Protein AF-0000000074475178 (afdb_homodimer)

Nearest PDB structures (foldseek):
  2nvm-assembly1_B  TM=3.950E-01  e=2.792E+00  Trichormus variabilis ATCC 29413
  8jr7-assembly1_A  TM=3.119E-01  e=2.792E+00  Homo sapiens
  3aio-assembly4_C  TM=3.515E-01  e=4.736E+00  Sulfurisphaera tokodaii
  7zrz-assembly1_CP1  TM=1.868E-01  e=2.792E+00  Homo sapiens
  3aim-assembly1_A  TM=3.185E-01  e=9.167E+00  Sulfurisphaera tokodaii

InterPro domains:
  IPR017260 Uncharacterised conserved protein UCP037673/Ycf91 [PIRSF037673] (5-129)
  IPR025595 Ycf91-like [PF14251] (23-129)

Sequence (258 aa):
MFIDWAEQIRCIDTTLSKRHLDLDPAGYFIIYIDPQEGYIYAKWFTNAIDKRGLALDPSTGQPIPARGGVKREPNHIFRGRTAKELCVEIFEECHTFQPVSQLGHAAYLGREFLRAEMALVQGTAYTQDMFIDWAEQIRCIDTTLSKRHLDLDPAGYFIIYIDPQEGYIYAKWFTNAIDKRGLALDPSTGQPIPARGGVKREPNHIFRGRTAKELCVEIFEECHTFQPVSQLGHAAYLGREFLRAEMALVQGTAYTQD

Solvent-accessible surface area (backbone atoms only — not comparable to full-atom values): 15212 Å² total; per-residue (Å²): 128,84,77,63,55,58,60,56,40,50,53,53,51,57,57,62,68,69,51,94,74,82,77,45,84,38,21,50,73,53,64,51,71,40,76,89,80,52,36,41,36,37,33,32,34,60,67,71,70,65,78,80,54,68,53,50,32,87,88,73,63,42,62,36,74,59,78,66,72,78,77,80,75,58,78,43,76,48,70,26,64,35,34,67,54,39,47,43,44,61,53,71,63,47,78,89,58,62,66,68,79,40,49,47,56,29,19,49,47,21,32,50,34,40,52,45,37,49,17,55,64,69,71,48,85,73,79,81,131,129,84,77,63,56,59,60,56,39,50,53,52,50,57,57,62,67,70,50,93,74,82,78,45,82,38,20,50,72,52,64,51,70,38,77,88,80,50,37,42,36,37,33,32,35,61,68,70,70,66,78,82,53,66,54,51,33,88,89,75,63,42,63,35,74,59,76,67,73,79,77,78,73,58,78,44,76,47,69,27,64,34,34,66,53,40,47,44,44,62,55,72,65,46,77,90,58,63,66,68,78,41,50,47,58,29,18,49,48,21,33,51,34,39,51,46,37,48,16,56,63,69,71,48,85,73,79,80,132

Structure (mmCIF, N/CA/C/O backbone):
data_AF-0000000074475178-model_v1
#
loop_
_entity.id
_entity.type
_entity.pdbx_description
1 polymer 'Dihydropteroate synthase'
#
loop_
_atom_site.group_PDB
_atom_site.id
_atom_site.type_symbol
_atom_site.label_atom_id
_atom_site.label_alt_id
_atom_site.label_comp_id
_atom_site.label_asym_id
_atom_site.label_entity_id
_atom_site.label_seq_id
_atom_site.pdbx_PDB_ins_code
_atom_site.Cartn_x
_atom_site.Cartn_y
_atom_site.Cartn_z
_atom_site.occupancy
_atom_site.B_iso_or_equiv
_atom_site.auth_seq_id
_atom_site.auth_comp_id
_atom_site.auth_asym_id
_atom_site.auth_atom_id
_atom_site.pdbx_PDB_model_num
ATOM 1 N N . MET A 1 1 ? 26.125 7.699 17.641 1 42.56 1 MET A N 1
ATOM 2 C CA . MET A 1 1 ? 25.578 6.344 17.641 1 42.56 1 MET A CA 1
ATOM 3 C C . MET A 1 1 ? 24.547 6.172 16.531 1 42.56 1 MET A C 1
ATOM 5 O O . MET A 1 1 ? 23.609 6.953 16.422 1 42.56 1 MET A O 1
ATOM 9 N N . PHE A 1 2 ? 24.984 5.766 15.43 1 54.34 2 PHE A N 1
ATOM 10 C CA . PHE A 1 2 ? 24.156 5.605 14.242 1 54.34 2 PHE A CA 1
ATOM 11 C C . PHE A 1 2 ? 22.969 4.688 14.523 1 54.34 2 PHE A C 1
ATOM 13 O O . PHE A 1 2 ? 23.156 3.562 14.992 1 54.34 2 PHE A O 1
ATOM 20 N N . ILE A 1 3 ? 21.844 5.234 15.062 1 60.94 3 ILE A N 1
ATOM 21 C CA . ILE A 1 3 ? 20.688 4.41 15.359 1 60.94 3 ILE A CA 1
ATOM 22 C C . ILE A 1 3 ? 20.344 3.555 14.141 1 60.94 3 ILE A C 1
ATOM 24 O O . ILE A 1 3 ? 20.266 4.059 13.016 1 60.94 3 ILE A O 1
ATOM 28 N N . ASP A 1 4 ? 20.453 2.215 14.344 1 82.94 4 ASP A N 1
ATOM 29 C CA . ASP A 1 4 ? 20.109 1.255 13.305 1 82.94 4 ASP A CA 1
ATOM 30 C C . ASP A 1 4 ? 18.594 1.099 13.188 1 82.94 4 ASP A C 1
ATOM 32 O O . ASP A 1 4 ? 18.016 0.209 13.805 1 82.94 4 ASP A O 1
ATOM 36 N N . TRP A 1 5 ? 17.938 1.95 12.492 1 85.25 5 TRP A N 1
ATOM 37 C CA . TRP A 1 5 ? 16.5 1.911 12.336 1 85.25 5 TRP A CA 1
ATOM 38 C C . TRP A 1 5 ? 16.047 0.595 11.711 1 85.25 5 TRP A C 1
ATOM 40 O O . TRP A 1 5 ? 14.969 0.086 12.023 1 85.25 5 TRP A O 1
ATOM 50 N N . ALA A 1 6 ? 16.906 -0.015 10.984 1 86 6 ALA A N 1
ATOM 51 C CA . ALA A 1 6 ? 16.562 -1.248 10.281 1 86 6 ALA A CA 1
ATOM 52 C C . ALA A 1 6 ? 16.266 -2.379 11.266 1 86 6 ALA A C 1
ATOM 54 O O . ALA A 1 6 ? 15.344 -3.166 11.062 1 86 6 ALA A O 1
ATOM 55 N N . GLU A 1 7 ? 17.047 -2.461 12.266 1 88.06 7 GLU A N 1
ATOM 56 C CA . GLU A 1 7 ? 16.859 -3.512 13.258 1 88.06 7 GLU A CA 1
ATOM 57 C C . GLU A 1 7 ? 15.555 -3.301 14.023 1 88.06 7 GLU A C 1
ATOM 59 O O . GLU A 1 7 ? 14.82 -4.258 14.297 1 88.06 7 GLU A O 1
ATOM 64 N N . GLN A 1 8 ? 15.266 -2.111 14.391 1 89.69 8 GLN A N 1
ATOM 65 C CA . GLN A 1 8 ? 14.023 -1.8 15.086 1 89.69 8 GLN A CA 1
ATOM 66 C C . GLN A 1 8 ? 12.812 -2.117 14.219 1 89.69 8 GLN A C 1
ATOM 68 O O . GLN A 1 8 ? 11.828 -2.686 14.703 1 89.69 8 GLN A O 1
ATOM 73 N N . ILE A 1 9 ? 12.953 -1.754 13 1 90.81 9 ILE A N 1
ATOM 74 C CA . ILE A 1 9 ? 11.883 -2.002 12.039 1 90.81 9 ILE A CA 1
ATOM 75 C C . ILE A 1 9 ? 11.633 -3.502 11.922 1 90.81 9 ILE A C 1
ATOM 77 O O . ILE A 1 9 ? 10.484 -3.951 11.969 1 90.81 9 ILE A O 1
ATOM 81 N N . ARG A 1 10 ? 12.688 -4.234 11.781 1 91.06 10 ARG A N 1
ATOM 82 C CA . ARG A 1 10 ? 12.562 -5.684 11.656 1 91.06 10 ARG A CA 1
ATOM 83 C C . ARG A 1 10 ? 11.859 -6.277 12.875 1 91.06 10 ARG A C 1
ATOM 85 O O . ARG A 1 10 ? 11 -7.152 12.734 1 91.06 10 ARG A O 1
ATOM 92 N N . CYS A 1 11 ? 12.195 -5.812 14.055 1 91.38 11 CYS A N 1
ATOM 93 C CA . CYS A 1 11 ? 11.602 -6.312 15.289 1 91.38 11 CYS A CA 1
ATOM 94 C C . CYS A 1 11 ? 10.109 -6.004 15.344 1 91.38 11 CYS A C 1
ATOM 96 O O . CYS A 1 11 ? 9.305 -6.871 15.688 1 91.38 11 CYS A O 1
ATOM 98 N N . ILE A 1 12 ? 9.773 -4.836 15.023 1 93.5 12 ILE A N 1
ATOM 99 C CA . ILE A 1 12 ? 8.375 -4.402 15.031 1 93.5 12 ILE A CA 1
ATOM 100 C C . ILE A 1 12 ? 7.578 -5.223 14.023 1 93.5 12 ILE A C 1
ATOM 102 O O . ILE A 1 12 ? 6.508 -5.742 14.344 1 93.5 12 ILE A O 1
ATOM 106 N N . ASP A 1 13 ? 8.102 -5.363 12.812 1 94 13 ASP A N 1
ATOM 107 C CA . ASP A 1 13 ? 7.406 -6.07 11.75 1 94 13 ASP A CA 1
ATOM 108 C C . ASP A 1 13 ? 7.23 -7.547 12.086 1 94 13 ASP A C 1
ATOM 110 O O . ASP A 1 13 ? 6.199 -8.148 11.781 1 94 13 ASP A O 1
ATOM 114 N N . THR A 1 14 ? 8.266 -8.141 12.711 1 92.88 14 THR A N 1
ATOM 115 C CA . THR A 1 14 ? 8.18 -9.539 13.125 1 92.88 14 THR A CA 1
ATOM 116 C C . THR A 1 14 ? 7.039 -9.742 14.117 1 92.88 14 THR A C 1
ATOM 118 O O . THR A 1 14 ? 6.289 -10.711 14.023 1 92.88 14 THR A O 1
ATOM 121 N N . THR A 1 15 ? 6.883 -8.805 15.039 1 93.75 15 THR A N 1
ATOM 122 C CA . THR A 1 15 ? 5.82 -8.875 16.031 1 93.75 15 THR A CA 1
ATOM 123 C C . THR A 1 15 ? 4.453 -8.719 15.375 1 93.75 15 THR A C 1
ATOM 125 O O . THR A 1 15 ? 3.525 -9.477 15.672 1 93.75 15 THR A O 1
ATOM 128 N N . LEU A 1 16 ? 4.355 -7.773 14.484 1 94.62 16 LEU A N 1
ATOM 129 C CA . LEU A 1 16 ? 3.08 -7.477 13.844 1 94.62 16 LEU A CA 1
ATOM 130 C C . LEU A 1 16 ? 2.674 -8.602 12.891 1 94.62 16 LEU A C 1
ATOM 132 O O . LEU A 1 16 ? 1.49 -8.773 12.594 1 94.62 16 LEU A O 1
ATOM 136 N N . SER A 1 17 ? 3.684 -9.383 12.406 1 93.19 17 SER A N 1
ATOM 137 C CA . SER A 1 17 ? 3.404 -10.492 11.5 1 93.19 17 SER A CA 1
ATOM 138 C C . SER A 1 17 ? 2.732 -11.648 12.242 1 93.19 17 SER A C 1
ATOM 140 O O . SER A 1 17 ? 2.162 -12.547 11.617 1 93.19 17 SER A O 1
ATOM 142 N N . LYS A 1 18 ? 2.805 -11.672 13.516 1 92 18 LYS A N 1
ATOM 143 C CA . LYS A 1 18 ? 2.26 -12.75 14.328 1 92 18 LYS A CA 1
ATOM 144 C C . LYS A 1 18 ? 0.818 -12.461 14.742 1 92 18 LYS A C 1
ATOM 146 O O . LYS A 1 18 ? 0.147 -13.312 15.32 1 92 18 LYS A O 1
ATOM 151 N N . ARG A 1 19 ? 0.336 -11.352 14.352 1 91.75 19 ARG A N 1
ATOM 152 C CA . ARG A 1 19 ? -1.017 -10.969 14.742 1 91.75 19 ARG A CA 1
ATOM 153 C C . ARG A 1 19 ? -2.059 -11.766 13.969 1 91.75 19 ARG A C 1
ATOM 155 O O . ARG A 1 19 ? -1.752 -12.336 12.914 1 91.75 19 ARG A O 1
ATOM 162 N N . HIS A 1 20 ? -3.281 -11.727 14.539 1 89.88 20 HIS A N 1
ATOM 163 C CA . HIS A 1 20 ? -4.387 -12.375 13.852 1 89.88 20 HIS A CA 1
ATOM 164 C C . HIS A 1 20 ? -4.82 -11.586 12.625 1 89.88 20 HIS A C 1
ATOM 166 O O . HIS A 1 20 ? -5.027 -10.367 12.711 1 89.88 20 HIS A O 1
ATOM 172 N N . LEU A 1 21 ? -4.855 -12.289 11.469 1 88.25 21 LEU A N 1
ATOM 173 C CA . LEU A 1 21 ? -5.332 -11.664 10.234 1 88.25 21 LEU A CA 1
ATOM 174 C C . LEU A 1 21 ? -6.492 -12.453 9.641 1 88.25 21 LEU A C 1
ATOM 176 O O . LEU A 1 21 ? -6.41 -13.672 9.492 1 88.25 21 LEU A O 1
ATOM 180 N N . ASP A 1 22 ? -7.582 -11.766 9.422 1 87.56 22 ASP A N 1
ATOM 181 C CA . ASP A 1 22 ? -8.672 -12.391 8.672 1 87.56 22 ASP A CA 1
ATOM 182 C C . ASP A 1 22 ? -8.375 -12.398 7.176 1 87.56 22 ASP A C 1
ATOM 184 O O . ASP A 1 22 ? -7.93 -11.391 6.621 1 87.56 22 ASP A O 1
ATOM 188 N N . LEU A 1 23 ? -8.711 -13.531 6.648 1 90.38 23 LEU A N 1
ATOM 189 C CA . LEU A 1 23 ? -8.57 -13.609 5.199 1 90.38 23 LEU A CA 1
ATOM 190 C C . LEU A 1 23 ? -9.602 -12.734 4.504 1 90.38 23 LEU A C 1
ATOM 192 O O . LEU A 1 23 ? -10.758 -12.672 4.926 1 90.38 23 LEU A O 1
ATOM 196 N N . ASP A 1 24 ? -9.172 -12.039 3.502 1 96.94 24 ASP A N 1
ATOM 197 C CA . ASP A 1 24 ? -10.102 -11.305 2.656 1 96.94 24 ASP A CA 1
ATOM 198 C C . ASP A 1 24 ? -11.07 -12.258 1.951 1 96.94 24 ASP A C 1
ATOM 200 O O . ASP A 1 24 ? -10.641 -13.148 1.219 1 96.94 24 ASP A O 1
ATOM 204 N N . PRO A 1 25 ? -12.359 -12.094 2.182 1 96.19 25 PRO A N 1
ATOM 205 C CA . PRO A 1 25 ? -13.32 -12.992 1.529 1 96.19 25 PRO A CA 1
ATOM 206 C C . PRO A 1 25 ? -13.211 -12.969 0.007 1 96.19 25 PRO A C 1
ATOM 208 O O . PRO A 1 25 ? -13.578 -13.938 -0.658 1 96.19 25 PRO A O 1
ATOM 211 N N . ALA A 1 26 ? -12.641 -11.906 -0.492 1 96.75 26 ALA A N 1
ATOM 212 C CA . ALA A 1 26 ? -12.531 -11.773 -1.942 1 96.75 26 ALA A CA 1
ATOM 213 C C . ALA A 1 26 ? -11.422 -12.664 -2.496 1 96.75 26 ALA A C 1
ATOM 215 O O . ALA A 1 26 ? -11.398 -12.969 -3.689 1 96.75 26 ALA A O 1
ATOM 216 N N . GLY A 1 27 ? -10.445 -13.039 -1.649 1 96.5 27 GLY A N 1
ATOM 217 C CA . GLY A 1 27 ? -9.367 -13.906 -2.094 1 96.5 27 GLY A CA 1
ATOM 218 C C . GLY A 1 27 ? -8 -13.477 -1.598 1 96.5 27 GLY A C 1
ATOM 219 O O . GLY A 1 27 ? -7.902 -12.633 -0.701 1 96.5 27 GLY A O 1
ATOM 220 N N . TYR A 1 28 ? -7.012 -14.141 -2.117 1 96.5 28 TYR A N 1
ATOM 221 C CA . TYR A 1 28 ? -5.637 -13.828 -1.741 1 96.5 28 TYR A CA 1
ATOM 222 C C . TYR A 1 28 ? -4.723 -13.836 -2.961 1 96.5 28 TYR A C 1
ATOM 224 O O . TYR A 1 28 ? -5.145 -14.211 -4.059 1 96.5 28 TYR A O 1
ATOM 232 N N . PHE A 1 29 ? -3.508 -13.352 -2.721 1 97.88 29 PHE A N 1
ATOM 233 C CA . PHE A 1 29 ? -2.559 -13.203 -3.816 1 97.88 29 PHE A CA 1
ATOM 234 C C . PHE A 1 29 ? -1.248 -13.914 -3.498 1 97.88 29 PHE A C 1
ATOM 236 O O . PHE A 1 29 ? -0.787 -13.898 -2.355 1 97.88 29 PHE A O 1
ATOM 243 N N . ILE A 1 30 ? -0.676 -14.516 -4.488 1 97.56 30 ILE A N 1
ATOM 244 C CA . ILE A 1 30 ? 0.723 -14.93 -4.473 1 97.56 30 ILE A CA 1
ATOM 245 C C . ILE A 1 30 ? 1.529 -14.062 -5.438 1 97.56 30 ILE A C 1
ATOM 247 O O . ILE A 1 30 ? 1.229 -14.008 -6.629 1 97.56 30 ILE A O 1
ATOM 251 N N . ILE A 1 31 ? 2.535 -13.43 -4.891 1 98.69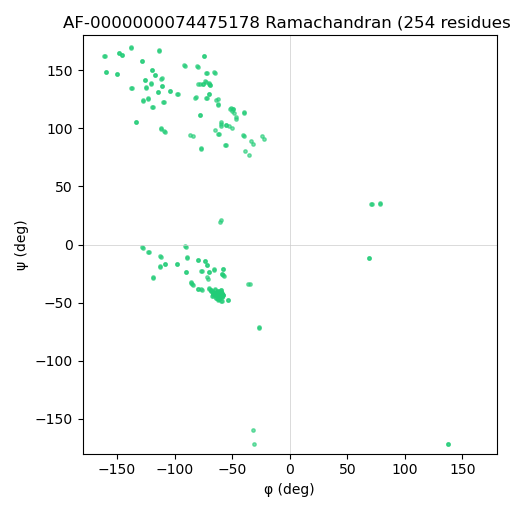 31 ILE A N 1
ATOM 252 C CA . ILE A 1 31 ? 3.301 -12.453 -5.66 1 98.69 31 ILE A CA 1
ATOM 253 C C . ILE A 1 31 ? 4.703 -12.992 -5.926 1 98.69 31 ILE A C 1
ATOM 255 O O . ILE A 1 31 ? 5.332 -13.57 -5.035 1 98.69 31 ILE A O 1
ATOM 259 N N . TYR A 1 32 ? 5.199 -12.852 -7.102 1 98.25 32 TYR A N 1
ATOM 260 C CA . TYR A 1 32 ? 6.582 -13.188 -7.426 1 98.25 32 TYR A CA 1
ATOM 261 C C . TYR A 1 32 ? 7.117 -12.281 -8.531 1 98.25 32 TYR A C 1
ATOM 263 O O . TYR A 1 32 ? 6.355 -11.539 -9.156 1 98.25 32 TYR A O 1
ATOM 271 N N . ILE A 1 33 ? 8.438 -12.273 -8.695 1 98 33 ILE A N 1
ATOM 272 C CA . ILE A 1 33 ? 9.039 -11.406 -9.703 1 98 33 ILE A CA 1
ATOM 273 C C . ILE A 1 33 ? 9.797 -12.25 -10.727 1 98 33 ILE A C 1
ATOM 275 O O . ILE A 1 33 ? 10.211 -13.367 -10.43 1 98 33 ILE A O 1
ATOM 279 N N . ASP A 1 34 ? 9.898 -11.812 -11.938 1 96.31 34 ASP A N 1
ATOM 280 C CA . ASP A 1 34 ? 10.781 -12.312 -12.992 1 96.31 34 ASP A CA 1
ATOM 281 C C . ASP A 1 34 ? 11.898 -11.32 -13.281 1 96.31 34 ASP A C 1
ATOM 283 O O . ASP A 1 34 ? 11.711 -10.375 -14.047 1 96.31 34 ASP A O 1
ATOM 287 N N . PRO A 1 35 ? 13.047 -11.5 -12.727 1 93.06 35 PRO A N 1
ATOM 288 C CA . PRO A 1 35 ? 14.133 -10.531 -12.875 1 93.06 35 PRO A CA 1
ATOM 289 C C . PRO A 1 35 ? 14.648 -10.43 -14.305 1 93.06 35 PRO A C 1
ATOM 291 O O . PRO A 1 35 ? 15.25 -9.422 -14.688 1 93.06 35 PRO A O 1
ATOM 294 N N . GLN A 1 36 ? 14.43 -11.422 -15.109 1 92.75 36 GLN A N 1
ATOM 295 C CA . GLN A 1 36 ? 14.906 -11.406 -16.484 1 92.75 36 GLN A CA 1
ATOM 296 C C . GLN A 1 36 ? 14.023 -10.523 -17.375 1 92.75 36 GLN A C 1
ATOM 298 O O . GLN A 1 36 ? 14.531 -9.758 -18.188 1 92.75 36 GLN A O 1
ATOM 303 N N . GLU A 1 37 ? 12.742 -10.594 -17.109 1 93.56 37 GLU A N 1
ATOM 304 C CA . GLU A 1 37 ? 11.812 -9.836 -17.938 1 93.56 37 GLU A CA 1
ATOM 305 C C . GLU A 1 37 ? 11.43 -8.516 -17.281 1 93.56 37 GLU A C 1
ATOM 307 O O . GLU A 1 37 ? 10.852 -7.633 -17.922 1 93.56 37 GLU A O 1
ATOM 312 N N . GLY A 1 38 ? 11.672 -8.391 -15.977 1 94.38 38 GLY A N 1
ATOM 313 C CA . GLY A 1 38 ? 11.383 -7.156 -15.258 1 94.38 38 GLY A CA 1
ATOM 314 C C . GLY A 1 38 ? 9.914 -6.988 -14.922 1 94.38 38 GLY A C 1
ATOM 315 O O . GLY A 1 38 ? 9.383 -5.879 -14.984 1 94.38 38 GLY A O 1
ATOM 316 N N . TYR A 1 39 ? 9.258 -8.117 -14.617 1 97 39 TYR A N 1
ATOM 317 C CA . TYR A 1 39 ? 7.84 -8.062 -14.297 1 97 39 TYR A CA 1
ATOM 318 C C . TYR A 1 39 ? 7.586 -8.516 -12.867 1 97 39 TYR A C 1
ATOM 320 O O . TYR A 1 39 ? 8.305 -9.375 -12.344 1 97 39 TYR A O 1
ATOM 328 N N . ILE A 1 40 ? 6.586 -7.883 -12.258 1 98.44 40 ILE A N 1
ATOM 329 C CA . ILE A 1 40 ? 5.941 -8.367 -11.039 1 98.44 40 ILE A CA 1
ATOM 330 C C . ILE A 1 40 ? 4.66 -9.117 -11.398 1 98.44 40 ILE A C 1
ATOM 332 O O . ILE A 1 40 ? 3.828 -8.609 -12.156 1 98.44 40 ILE A O 1
ATOM 336 N N . TYR A 1 41 ? 4.547 -10.289 -10.867 1 98.62 41 TYR A N 1
ATOM 337 C CA . TYR A 1 41 ? 3.346 -11.086 -11.07 1 98.62 41 TYR A CA 1
ATOM 338 C C . TYR A 1 41 ? 2.555 -11.227 -9.773 1 98.62 41 TYR A C 1
ATOM 340 O O . TYR A 1 41 ? 3.139 -11.352 -8.695 1 98.62 41 TYR A O 1
ATOM 348 N N . ALA A 1 42 ? 1.218 -11.203 -9.93 1 98.75 42 ALA A N 1
ATOM 349 C CA . ALA A 1 42 ? 0.308 -11.422 -8.805 1 98.75 42 ALA A CA 1
ATOM 350 C C . ALA A 1 42 ? -0.793 -12.414 -9.172 1 98.75 42 ALA A C 1
ATOM 352 O O . ALA A 1 42 ? -1.712 -12.078 -9.93 1 98.75 42 ALA A O 1
ATOM 353 N N . LYS A 1 43 ? -0.671 -13.602 -8.672 1 97.88 43 LYS A N 1
ATOM 354 C CA . LYS A 1 43 ? -1.707 -14.609 -8.844 1 97.88 43 LYS A CA 1
ATOM 355 C C . LYS A 1 43 ? -2.836 -14.422 -7.836 1 97.88 43 LYS A C 1
ATOM 357 O O . LYS A 1 43 ? -2.594 -14.367 -6.629 1 97.88 43 LYS A O 1
ATOM 362 N N . TRP A 1 44 ? -4.027 -14.344 -8.312 1 97.88 44 TRP A N 1
ATOM 363 C CA . TRP A 1 44 ? -5.195 -14.18 -7.461 1 97.88 44 TRP A CA 1
ATOM 364 C C . TRP A 1 44 ? -5.965 -15.492 -7.336 1 97.88 44 TRP A C 1
ATOM 366 O O . TRP A 1 44 ? -6.199 -16.188 -8.328 1 97.88 44 TRP A O 1
ATOM 376 N N . PHE A 1 45 ? -6.32 -15.867 -6.082 1 94.75 45 PHE A N 1
ATOM 377 C CA . PHE A 1 45 ? -7.094 -17.062 -5.762 1 94.75 45 PHE A CA 1
ATOM 378 C C . PHE A 1 45 ? -8.328 -16.703 -4.949 1 94.75 45 PHE A C 1
ATOM 380 O O . PHE A 1 45 ? -8.258 -15.898 -4.016 1 94.75 45 PHE A O 1
ATOM 387 N N . THR A 1 46 ? -9.422 -17.281 -5.324 1 93.81 46 THR A N 1
ATOM 388 C CA . THR A 1 46 ? -10.594 -17.188 -4.465 1 93.81 46 THR A CA 1
ATOM 389 C C . THR A 1 46 ? -10.5 -18.203 -3.32 1 93.81 46 THR A C 1
ATOM 391 O O . THR A 1 46 ? -9.773 -19.188 -3.414 1 93.81 46 THR A O 1
ATOM 394 N N . ASN A 1 47 ? -11.164 -17.875 -2.201 1 88.31 47 ASN A N 1
ATOM 395 C CA . ASN A 1 47 ? -11.117 -18.75 -1.033 1 88.31 47 ASN A CA 1
ATOM 396 C C . ASN A 1 47 ? -11.961 -20.016 -1.235 1 88.31 47 ASN A C 1
ATOM 398 O O . ASN A 1 47 ? -11.945 -20.922 -0.399 1 88.31 47 ASN A O 1
AT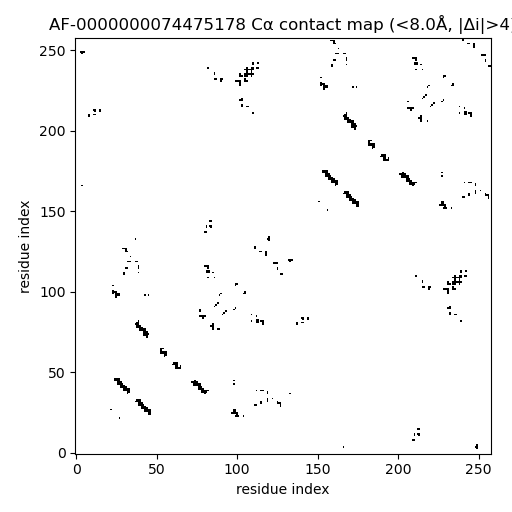OM 402 N N . ALA A 1 48 ? -12.797 -19.969 -2.248 1 76.19 48 ALA A N 1
ATOM 403 C CA . ALA A 1 48 ? -13.641 -21.141 -2.477 1 76.19 48 ALA A CA 1
ATOM 404 C C . ALA A 1 48 ? -12.805 -22.406 -2.625 1 76.19 48 ALA A C 1
ATOM 406 O O . ALA A 1 48 ? -11.789 -22.406 -3.32 1 76.19 48 ALA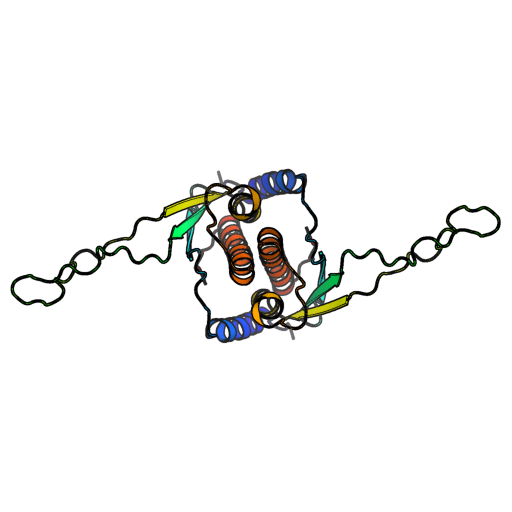 A O 1
ATOM 407 N N . ILE A 1 49 ? -12.844 -23.109 -1.548 1 63.91 49 ILE A N 1
ATOM 408 C CA . ILE A 1 49 ? -12.141 -24.391 -1.591 1 63.91 49 ILE A CA 1
ATOM 409 C C . ILE A 1 49 ? -12.781 -25.281 -2.646 1 63.91 49 ILE A C 1
ATOM 411 O O . ILE A 1 49 ? -14.008 -25.391 -2.725 1 63.91 49 ILE A O 1
ATOM 415 N N . ASP A 1 50 ? -12.258 -25.281 -3.818 1 56.28 50 ASP A N 1
ATOM 416 C CA . ASP A 1 50 ? -12.75 -26.266 -4.777 1 56.28 50 ASP A CA 1
ATOM 417 C C . ASP A 1 50 ? -13 -27.609 -4.109 1 56.28 50 ASP A C 1
ATOM 419 O O . ASP A 1 50 ? -12.289 -27.984 -3.17 1 56.28 50 ASP A O 1
ATOM 423 N N . LYS A 1 51 ? -14.203 -27.953 -4.074 1 51.78 51 LYS A N 1
ATOM 424 C CA . LYS A 1 51 ? -14.648 -29.266 -3.631 1 51.78 51 LYS A CA 1
ATOM 425 C C . LYS A 1 51 ? -13.664 -30.359 -4.055 1 51.78 51 LYS A C 1
ATOM 427 O O . LYS A 1 51 ? -13.789 -31.5 -3.637 1 51.78 51 LYS A O 1
ATOM 432 N N . ARG A 1 52 ? -13.016 -30.281 -5.152 1 51.22 52 ARG A N 1
ATOM 433 C CA . ARG A 1 52 ? -12.273 -31.469 -5.574 1 51.22 52 ARG A CA 1
ATOM 434 C C . ARG A 1 52 ? -11.219 -31.844 -4.539 1 51.22 52 ARG A C 1
ATOM 436 O O . ARG A 1 52 ? -10.273 -32.562 -4.848 1 51.22 52 ARG A O 1
ATOM 443 N N . GLY A 1 53 ? -11.328 -31.391 -3.355 1 49.94 53 GLY A N 1
ATOM 444 C CA . GLY A 1 53 ? -10.492 -31.859 -2.27 1 49.94 53 GLY A CA 1
ATOM 445 C C . GLY A 1 53 ? -10.102 -33.312 -2.408 1 49.94 53 GLY A C 1
ATOM 446 O O . GLY A 1 53 ? -10.57 -34 -3.318 1 49.94 53 GLY A O 1
ATOM 447 N N . LEU A 1 54 ? -9.633 -34.125 -1.159 1 52.84 54 LEU A N 1
ATOM 448 C CA . LEU A 1 54 ? -9.039 -35.469 -1.091 1 52.84 54 LEU A CA 1
ATOM 449 C C . LEU A 1 54 ? -10.023 -36.531 -1.564 1 52.84 54 LEU A C 1
ATOM 451 O O . LEU A 1 54 ? -11.18 -36.562 -1.129 1 52.84 54 LEU A O 1
ATOM 455 N N . ALA A 1 55 ? -9.891 -36.875 -2.654 1 52 55 ALA A N 1
ATOM 456 C CA . ALA A 1 55 ? -10.648 -38.062 -3.029 1 52 55 ALA A CA 1
ATOM 457 C C . ALA A 1 55 ? -10.469 -39.188 -1.998 1 52 55 ALA A C 1
ATOM 459 O O . ALA A 1 55 ? -9.3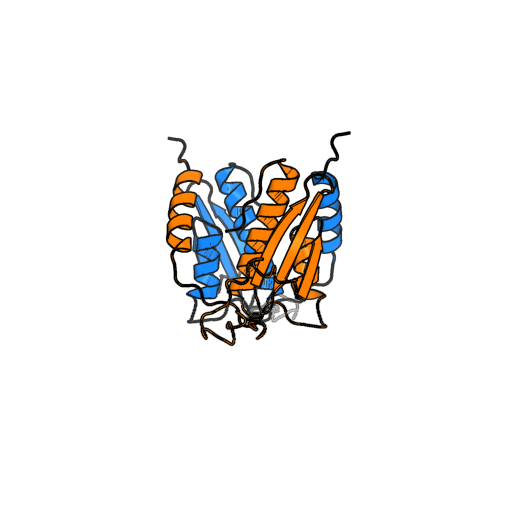59 -39.406 -1.509 1 52 55 ALA A O 1
ATOM 460 N N . LEU A 1 56 ? -11.43 -39.562 -1.307 1 58.22 56 LEU A N 1
ATOM 461 C CA . LEU A 1 56 ? -11.391 -40.688 -0.369 1 58.22 56 LEU A CA 1
ATOM 462 C C . LEU A 1 56 ? -11.305 -42 -1.11 1 58.22 56 LEU A C 1
ATOM 464 O O . LEU A 1 56 ? -11.82 -42.125 -2.223 1 58.22 56 LEU A O 1
ATOM 468 N N . ASP A 1 57 ? -10.312 -42.875 -0.715 1 59.75 57 ASP A N 1
ATOM 469 C CA . ASP A 1 57 ? -10.305 -44.25 -1.198 1 59.75 57 ASP A CA 1
ATOM 470 C C . ASP A 1 57 ? -11.656 -44.906 -0.983 1 59.75 57 ASP A C 1
ATOM 472 O O . ASP A 1 57 ? -12.164 -44.938 0.141 1 59.75 57 ASP A O 1
ATOM 476 N N . PRO A 1 58 ? -12.281 -45.281 -1.968 1 64.5 58 PRO A N 1
ATOM 477 C CA . PRO A 1 58 ? -13.617 -45.875 -1.783 1 64.5 58 PRO A CA 1
ATOM 478 C C . PRO A 1 58 ? -13.602 -47.094 -0.875 1 64.5 58 PRO A C 1
ATOM 480 O O . PRO A 1 58 ? -14.609 -47.406 -0.236 1 64.5 58 PRO A O 1
ATOM 483 N N . SER A 1 59 ? -12.398 -47.812 -0.82 1 74 59 SER A N 1
ATOM 484 C CA . SER A 1 59 ? -12.32 -49.031 -0.041 1 74 59 SER A CA 1
ATOM 485 C C . SER A 1 59 ? -12.016 -48.75 1.425 1 74 59 SER A C 1
ATOM 487 O O . SER A 1 59 ? -12.5 -49.438 2.316 1 74 59 SER A O 1
ATOM 489 N N . THR A 1 60 ? -11.18 -47.656 1.705 1 70.56 60 THR A N 1
ATOM 490 C CA . THR A 1 60 ? -10.711 -47.438 3.068 1 70.56 60 THR A CA 1
ATOM 491 C C . THR A 1 60 ? -11.336 -46.188 3.664 1 70.56 60 THR A C 1
ATOM 493 O O . THR A 1 60 ? -11.32 -46 4.883 1 70.56 60 THR A O 1
ATOM 496 N N . GLY A 1 61 ? -11.977 -45.438 2.826 1 63.28 61 GLY A N 1
ATOM 497 C CA . GLY A 1 61 ? -12.57 -44.188 3.246 1 63.28 61 GLY A CA 1
ATOM 498 C C . GLY A 1 61 ? -11.547 -43.125 3.594 1 63.28 61 GLY A C 1
ATOM 499 O O . GLY A 1 61 ? -11.898 -42.062 4.117 1 63.28 61 GLY A O 1
ATOM 500 N N . GLN A 1 62 ? -10.344 -43.594 3.686 1 61.91 62 GLN A N 1
ATOM 501 C CA . GLN A 1 62 ? -9.273 -42.656 4.031 1 61.91 62 GLN A CA 1
ATOM 502 C C . GLN A 1 62 ? -8.938 -41.75 2.854 1 61.91 62 GLN A C 1
ATOM 504 O O . GLN A 1 62 ? -9.133 -42.125 1.695 1 61.91 62 GLN A O 1
ATOM 509 N N . PRO A 1 63 ? -8.68 -40.469 3.148 1 60.91 63 PRO A N 1
ATOM 510 C CA . PRO A 1 63 ? -8.281 -39.625 2.043 1 60.91 63 PRO A CA 1
ATOM 511 C C . PRO A 1 63 ? -7.207 -40.25 1.155 1 60.91 63 PRO A C 1
ATOM 513 O O . PRO A 1 63 ? -6.273 -40.875 1.661 1 60.91 63 PRO A O 1
ATOM 516 N N . ILE A 1 64 ? -7.383 -40.656 -0.016 1 57.53 64 ILE A N 1
ATOM 517 C CA . ILE A 1 64 ? -6.312 -41.062 -0.925 1 57.53 64 ILE A CA 1
ATOM 518 C C . ILE A 1 64 ? -5.266 -39.938 -1.003 1 57.53 64 ILE A C 1
ATOM 520 O O . ILE A 1 64 ? -5.594 -38.781 -1.303 1 57.53 64 ILE A O 1
ATOM 524 N N . PRO A 1 65 ? -4.172 -40.188 -0.272 1 50.94 65 PRO A N 1
ATOM 525 C CA . PRO A 1 65 ? -3.127 -39.156 -0.452 1 50.94 65 PRO A CA 1
ATOM 526 C C . PRO A 1 65 ? -3.105 -38.594 -1.864 1 50.94 65 PRO A C 1
ATOM 528 O O . PRO A 1 65 ? -3.154 -39.344 -2.844 1 50.94 65 PRO A O 1
ATOM 531 N N . ALA A 1 66 ? -3.863 -37.562 -2.098 1 51.62 66 ALA A N 1
ATOM 532 C CA . ALA A 1 66 ? -3.598 -36.969 -3.393 1 51.62 66 ALA A CA 1
ATOM 533 C C . ALA A 1 66 ? -2.105 -36.969 -3.715 1 51.62 66 ALA A C 1
ATOM 535 O O . ALA A 1 66 ? -1.297 -36.406 -2.973 1 51.62 66 ALA A O 1
ATOM 536 N N . ARG A 1 67 ? -1.625 -38.062 -4.152 1 49.88 67 ARG A N 1
ATOM 537 C CA . ARG A 1 67 ? -0.206 -37.969 -4.48 1 49.88 67 ARG A CA 1
ATOM 538 C C . ARG A 1 67 ? 0.168 -36.531 -4.836 1 49.88 67 ARG A C 1
ATOM 540 O O . ARG A 1 67 ? 1.229 -36.031 -4.438 1 49.88 67 ARG A O 1
ATOM 547 N N . GLY A 1 68 ? -0.257 -36 -5.984 1 48.59 68 GLY A N 1
ATOM 548 C CA . GLY A 1 68 ? 0.23 -34.719 -6.445 1 48.59 68 GLY A CA 1
ATOM 549 C C . GLY A 1 68 ? -0.556 -33.562 -5.883 1 48.59 68 GLY A C 1
ATOM 550 O O . GLY A 1 68 ? -1.787 -33.594 -5.832 1 48.59 68 GLY A O 1
ATOM 551 N N . GLY A 1 69 ? -0.078 -33 -4.777 1 51.03 69 GLY A N 1
ATOM 552 C CA . GLY A 1 69 ? -0.682 -31.766 -4.281 1 51.03 69 GLY A CA 1
ATOM 553 C C . GLY A 1 69 ? -1.394 -30.969 -5.359 1 51.03 69 GLY A C 1
ATOM 554 O O . GLY A 1 69 ? -0.866 -30.797 -6.461 1 51.03 69 GLY A O 1
ATOM 555 N N . VAL A 1 70 ? -2.574 -31.141 -5.516 1 54.78 70 VAL A N 1
ATOM 556 C CA . VAL A 1 70 ? -3.336 -30.391 -6.508 1 54.78 70 VAL A CA 1
ATOM 557 C C . VAL A 1 70 ? -2.883 -28.922 -6.512 1 54.78 70 VAL A C 1
ATOM 559 O O . VAL A 1 70 ? -2.953 -28.25 -5.484 1 54.78 70 VAL A O 1
ATOM 562 N N . LYS A 1 71 ? -1.918 -28.625 -7.445 1 67.06 71 LYS A N 1
ATOM 563 C CA . LYS A 1 71 ? -1.569 -27.219 -7.648 1 67.06 71 LYS A CA 1
ATOM 564 C C . LYS A 1 71 ? -2.785 -26.406 -8.102 1 67.06 71 LYS A C 1
ATOM 566 O O . LYS A 1 71 ? -3.34 -26.656 -9.172 1 67.06 71 LYS A O 1
ATOM 571 N N . ARG A 1 72 ? -3.348 -25.656 -7.25 1 81.81 72 ARG A N 1
ATOM 572 C CA . ARG A 1 72 ? -4.484 -24.812 -7.57 1 81.81 72 ARG A CA 1
ATOM 573 C C . ARG A 1 72 ? -4.102 -23.75 -8.602 1 81.81 72 ARG A C 1
ATOM 575 O O . ARG A 1 72 ? -3.035 -23.141 -8.5 1 81.81 72 ARG A O 1
ATOM 582 N N . GLU A 1 73 ? -4.863 -23.734 -9.703 1 91.19 73 GLU A N 1
ATOM 583 C CA . GLU A 1 73 ? -4.668 -22.703 -10.711 1 91.19 73 GLU A CA 1
ATOM 584 C C . GLU A 1 73 ? -5.238 -21.375 -10.242 1 91.19 73 GLU A C 1
ATOM 586 O O . GLU A 1 73 ? -6.32 -21.328 -9.656 1 91.19 73 GLU A O 1
ATOM 591 N N . PRO A 1 74 ? -4.508 -20.391 -10.5 1 94.81 74 PRO A N 1
ATOM 592 C CA . PRO A 1 74 ? -5.051 -19.078 -10.141 1 94.81 74 PRO A CA 1
ATOM 593 C C . PRO A 1 74 ? -6.297 -18.719 -10.945 1 94.81 74 PRO A C 1
ATOM 595 O O . PRO A 1 74 ? -6.457 -19.172 -12.078 1 94.81 74 PRO A O 1
ATOM 598 N N . ASN A 1 75 ? -7.176 -17.984 -10.297 1 95.12 75 ASN A N 1
ATOM 599 C CA . ASN A 1 75 ? -8.352 -17.469 -10.992 1 95.12 75 ASN A CA 1
ATOM 600 C C . ASN A 1 75 ? -7.973 -16.375 -11.984 1 95.12 75 ASN A C 1
ATOM 602 O O . ASN A 1 75 ? -8.656 -16.172 -12.992 1 95.12 75 ASN A O 1
ATOM 606 N N . HIS A 1 76 ? -6.891 -15.633 -11.703 1 97.25 76 HIS A N 1
ATOM 607 C CA . HIS A 1 76 ? -6.375 -14.586 -12.578 1 97.25 76 HIS A CA 1
ATOM 608 C C . HIS A 1 76 ? -4.914 -14.281 -12.266 1 97.25 76 HIS A C 1
ATOM 610 O O . HIS A 1 76 ? -4.477 -14.406 -11.117 1 97.25 76 HIS A O 1
ATOM 616 N N . ILE A 1 77 ? -4.172 -13.891 -13.273 1 98.12 77 ILE A N 1
ATOM 617 C CA . ILE A 1 77 ? -2.793 -13.453 -13.078 1 98.12 77 ILE A CA 1
ATOM 618 C C . ILE A 1 77 ? -2.641 -12.008 -13.539 1 98.12 77 ILE A C 1
ATOM 620 O O . ILE A 1 77 ? -2.9 -11.688 -14.703 1 98.12 77 ILE A O 1
ATOM 624 N N . PHE A 1 78 ? -2.295 -11.148 -12.641 1 98.5 78 PHE A N 1
ATOM 625 C CA . PHE A 1 78 ? -1.924 -9.781 -12.969 1 98.5 78 PHE A CA 1
ATOM 626 C C . PHE A 1 78 ? -0.422 -9.664 -13.211 1 98.5 78 PHE A C 1
ATOM 628 O O . PHE A 1 78 ? 0.36 -10.422 -12.625 1 98.5 78 PHE A O 1
ATOM 635 N N . ARG A 1 79 ? -0.063 -8.758 -13.938 1 97.69 79 ARG A N 1
ATOM 636 C CA . ARG A 1 79 ? 1.356 -8.477 -14.117 1 97.69 79 ARG A CA 1
ATOM 637 C C . ARG A 1 79 ? 1.587 -6.992 -14.398 1 97.69 79 ARG A C 1
ATOM 639 O O . ARG A 1 79 ? 0.759 -6.34 -15.039 1 97.69 79 ARG A O 1
ATOM 646 N N . GLY A 1 80 ? 2.656 -6.477 -13.953 1 97.56 80 GLY A N 1
ATOM 647 C CA . GLY A 1 80 ? 3.074 -5.102 -14.164 1 97.56 80 GLY A CA 1
ATOM 648 C C . GLY A 1 80 ? 4.559 -4.887 -13.938 1 97.56 80 GLY A C 1
ATOM 649 O O . GLY A 1 80 ? 5.238 -5.75 -13.375 1 97.56 80 GLY A O 1
ATOM 650 N N . ARG A 1 81 ? 5.008 -3.812 -14.453 1 96.38 81 ARG A N 1
ATOM 651 C CA . ARG A 1 81 ? 6.422 -3.498 -14.297 1 96.38 81 ARG A CA 1
ATOM 652 C C . ARG A 1 81 ? 6.664 -2.684 -13.023 1 96.38 81 ARG A C 1
ATOM 654 O O . ARG A 1 81 ? 7.793 -2.619 -12.531 1 96.38 81 ARG A O 1
ATOM 661 N N . THR A 1 82 ? 5.641 -2.01 -12.578 1 98.06 82 THR A N 1
ATOM 662 C CA . THR A 1 82 ? 5.77 -1.189 -11.383 1 98.06 82 THR A CA 1
ATOM 663 C C . THR A 1 82 ? 4.668 -1.521 -10.375 1 98.06 82 THR A C 1
ATOM 665 O O . THR A 1 82 ? 3.627 -2.064 -10.75 1 98.06 82 THR A O 1
ATOM 668 N N . ALA A 1 83 ? 4.938 -1.196 -9.086 1 98.56 83 ALA A N 1
ATOM 669 C CA . ALA A 1 83 ? 3.922 -1.314 -8.047 1 98.56 83 ALA A CA 1
ATOM 670 C C . ALA A 1 83 ? 2.689 -0.478 -8.383 1 98.56 83 ALA A C 1
ATOM 672 O O . ALA A 1 83 ? 1.557 -0.933 -8.211 1 98.56 83 ALA A O 1
ATOM 673 N N . LYS A 1 84 ? 2.938 0.759 -8.867 1 98.19 84 LYS A N 1
ATOM 674 C CA . LYS A 1 84 ? 1.851 1.665 -9.227 1 98.19 84 LYS A CA 1
ATOM 675 C C . LYS A 1 84 ? 0.987 1.076 -10.336 1 98.19 84 LYS A C 1
ATOM 677 O O . LYS A 1 84 ? -0.242 1.114 -10.266 1 98.19 84 LYS A O 1
ATOM 682 N N . GLU A 1 85 ? 1.562 0.515 -11.328 1 98.06 85 GLU A N 1
ATOM 683 C CA . GLU A 1 85 ? 0.841 -0.098 -12.445 1 98.06 85 GLU A CA 1
ATOM 684 C C . GLU A 1 85 ? -0.068 -1.224 -11.953 1 98.06 85 GLU A C 1
ATOM 686 O O . GLU A 1 85 ? -1.229 -1.311 -12.367 1 98.06 85 GLU A O 1
ATOM 691 N N . LEU A 1 86 ? 0.453 -2.033 -11.094 1 98.62 86 LEU A N 1
ATOM 692 C CA . LEU A 1 86 ? -0.325 -3.152 -10.578 1 98.62 86 LEU A CA 1
ATOM 693 C C . LEU A 1 86 ? -1.498 -2.656 -9.734 1 98.62 86 LEU A C 1
ATOM 695 O O . LEU A 1 86 ? -2.611 -3.178 -9.852 1 98.62 86 LEU A O 1
ATOM 699 N N . CYS A 1 87 ? -1.258 -1.656 -8.938 1 98.38 87 CYS A N 1
ATOM 700 C CA . CYS A 1 87 ? -2.324 -1.107 -8.109 1 98.38 87 CYS A CA 1
ATOM 701 C C . CYS A 1 87 ? -3.418 -0.483 -8.969 1 98.38 87 CYS A C 1
ATOM 703 O O . CYS A 1 87 ? -4.605 -0.667 -8.703 1 98.38 87 CYS A O 1
ATOM 705 N N . VAL A 1 88 ? -3.033 0.238 -10.023 1 97.81 88 VAL A N 1
ATOM 706 C CA . VAL A 1 88 ? -4.008 0.851 -10.914 1 97.81 88 VAL A CA 1
ATOM 707 C C . VAL A 1 88 ? -4.852 -0.234 -11.586 1 97.81 88 VAL A C 1
ATOM 709 O O . VAL A 1 88 ? -6.078 -0.136 -11.625 1 97.81 88 VAL A O 1
ATOM 712 N N . GLU A 1 89 ? -4.199 -1.276 -12.016 1 97.81 89 GLU A N 1
ATOM 713 C CA . GLU A 1 89 ? -4.902 -2.367 -12.68 1 97.81 89 GLU A CA 1
ATOM 714 C C . GLU A 1 89 ? -5.883 -3.051 -11.734 1 97.81 89 GLU A C 1
ATOM 716 O O . GLU A 1 89 ? -7.043 -3.273 -12.094 1 97.81 89 GLU A O 1
ATOM 721 N N . ILE A 1 90 ? -5.516 -3.311 -10.547 1 98.38 90 ILE A N 1
ATOM 722 C CA . ILE A 1 90 ? -6.285 -4.125 -9.609 1 98.38 90 ILE A CA 1
ATOM 723 C C . ILE A 1 90 ? -7.402 -3.285 -8.992 1 98.38 90 ILE A C 1
ATOM 725 O O . ILE A 1 90 ? -8.539 -3.742 -8.875 1 98.38 90 ILE A O 1
ATOM 729 N N . PHE A 1 91 ? -7.121 -2.025 -8.711 1 97.75 91 PHE A N 1
ATOM 730 C CA . PHE A 1 91 ? -8.039 -1.298 -7.844 1 97.75 91 PHE A CA 1
ATOM 731 C C . PHE A 1 91 ? -8.82 -0.26 -8.641 1 97.75 91 PHE A C 1
ATOM 733 O O . PHE A 1 91 ? -9.844 0.25 -8.164 1 97.75 91 PHE A O 1
ATOM 740 N N . GLU A 1 92 ? -8.359 0.068 -9.828 1 95.81 92 GLU A N 1
ATOM 741 C CA . GLU A 1 92 ? -9.031 1.131 -10.57 1 95.81 92 GLU A CA 1
ATOM 742 C C . GLU A 1 92 ? -9.586 0.61 -11.891 1 95.81 92 GLU A C 1
ATOM 744 O O . GLU A 1 92 ? -10.633 1.073 -12.359 1 95.81 92 GLU A O 1
ATOM 749 N N . GLU A 1 93 ? -8.977 -0.416 -12.461 1 95.5 93 GLU A N 1
ATOM 750 C CA . GLU A 1 93 ? -9.328 -0.802 -13.828 1 95.5 93 GLU A CA 1
ATOM 751 C C . GLU A 1 93 ? -10.023 -2.158 -13.852 1 95.5 93 GLU A C 1
ATOM 753 O O . GLU A 1 93 ? -10.648 -2.52 -14.852 1 95.5 93 GLU A O 1
ATOM 758 N N . CYS A 1 94 ? -9.852 -2.922 -12.773 1 92.69 94 CYS A N 1
ATOM 759 C CA . CYS A 1 94 ? -10.508 -4.223 -12.711 1 92.69 94 CYS A CA 1
ATOM 760 C C . CYS A 1 94 ? -11.984 -4.07 -12.359 1 92.69 94 CYS A C 1
ATOM 762 O O . CYS A 1 94 ? -12.32 -3.777 -11.211 1 92.69 94 CYS A O 1
ATOM 764 N N . HIS A 1 95 ? -12.883 -4.363 -13.328 1 92 95 HIS A N 1
ATOM 765 C CA . HIS A 1 95 ? -14.305 -4.133 -13.109 1 92 95 HIS A CA 1
ATOM 766 C C . HIS A 1 95 ? -15.109 -5.414 -13.289 1 92 95 HIS A C 1
ATOM 768 O O . HIS A 1 95 ? -16.297 -5.457 -12.977 1 92 95 HIS A O 1
ATOM 774 N N . THR A 1 96 ? -14.484 -6.414 -13.703 1 94.31 96 THR A N 1
ATOM 775 C CA . THR A 1 96 ? -15.195 -7.652 -14.008 1 94.31 96 THR A CA 1
ATOM 776 C C . THR A 1 96 ? -15.367 -8.5 -12.75 1 94.31 96 THR A C 1
ATOM 778 O O . THR A 1 96 ? -16.328 -9.266 -12.641 1 94.31 96 THR A O 1
ATOM 781 N N . PHE A 1 97 ? -14.391 -8.438 -11.844 1 94.56 97 PHE A N 1
ATOM 782 C CA . PHE A 1 97 ? -14.43 -9.078 -10.531 1 94.56 97 PHE A CA 1
ATOM 783 C C . PHE A 1 97 ? -13.711 -8.227 -9.492 1 94.56 97 PHE A C 1
ATOM 785 O O . PHE A 1 97 ? -13.07 -7.234 -9.828 1 94.56 97 PHE A O 1
ATOM 792 N N . GLN A 1 98 ? -13.984 -8.531 -8.258 1 95.81 98 GLN A N 1
ATOM 793 C CA . GLN A 1 98 ? -13.359 -7.793 -7.168 1 95.81 98 GLN A CA 1
ATOM 794 C C . GLN A 1 98 ? -12.375 -8.672 -6.398 1 95.81 98 GLN A C 1
ATOM 796 O O . GLN A 1 98 ? -12.758 -9.352 -5.449 1 95.81 98 GLN A O 1
ATOM 801 N N . PRO A 1 99 ? -11.133 -8.5 -6.719 1 97.31 99 PRO A N 1
ATOM 802 C CA . PRO A 1 99 ? -10.156 -9.422 -6.121 1 97.31 99 PRO A CA 1
ATOM 803 C C . PRO A 1 99 ? -9.797 -9.047 -4.688 1 97.31 99 PRO A C 1
ATOM 805 O O . PRO A 1 99 ? -9.188 -9.844 -3.969 1 97.31 99 PRO A O 1
ATOM 808 N N . VAL A 1 100 ? -10.188 -7.824 -4.309 1 98.31 100 VAL A N 1
ATOM 809 C CA . VAL A 1 100 ? -9.898 -7.316 -2.973 1 98.31 100 VAL A CA 1
ATOM 810 C C . VAL A 1 100 ? -11.125 -6.605 -2.406 1 98.31 100 VAL A C 1
ATOM 812 O O . VAL A 1 100 ? -11.773 -5.828 -3.105 1 98.31 100 VAL A O 1
ATOM 815 N N . SER A 1 101 ? -11.453 -6.906 -1.113 1 97.88 101 SER A N 1
ATOM 816 C CA . SER A 1 101 ? -12.664 -6.309 -0.551 1 97.88 101 SER A CA 1
ATOM 817 C C . SER A 1 101 ? -12.367 -5.605 0.77 1 97.88 101 SER A C 1
ATOM 819 O O . SER A 1 101 ? -13.25 -4.984 1.36 1 97.88 101 SER A O 1
ATOM 821 N N . GLN A 1 102 ? -11.109 -5.68 1.23 1 97.94 102 GLN A N 1
ATOM 822 C CA . GLN A 1 102 ? -10.734 -5.105 2.52 1 97.94 102 GLN A CA 1
ATOM 823 C C . GLN A 1 102 ? -9.641 -4.051 2.354 1 97.94 102 GLN A C 1
ATOM 825 O O . GLN A 1 102 ? -8.664 -4.266 1.637 1 97.94 102 GLN A O 1
ATOM 830 N N . LEU A 1 103 ? -9.773 -2.961 3.076 1 98.12 103 LEU A N 1
ATOM 831 C CA . LEU A 1 103 ? -8.82 -1.859 2.99 1 98.12 103 LEU A CA 1
ATOM 832 C C . LEU A 1 103 ? -7.434 -2.299 3.455 1 98.12 103 LEU A C 1
ATOM 834 O O . LEU A 1 103 ? -6.426 -1.956 2.832 1 98.12 103 LEU A O 1
ATOM 838 N N . GLY A 1 104 ? -7.465 -3.037 4.531 1 97.81 104 GLY A N 1
ATOM 839 C CA . GLY A 1 104 ? -6.191 -3.535 5.023 1 97.81 104 GLY A CA 1
ATOM 840 C C . GLY A 1 104 ? -5.461 -4.406 4.02 1 97.81 104 GLY A C 1
ATOM 841 O O . GLY A 1 104 ? -4.234 -4.348 3.912 1 97.81 104 GLY A O 1
ATOM 842 N N . HIS A 1 105 ? -6.188 -5.219 3.309 1 98.5 105 HIS A N 1
ATOM 843 C CA . HIS A 1 105 ? -5.598 -6.07 2.283 1 98.5 105 HIS A CA 1
ATOM 844 C C . HIS A 1 105 ? -5.039 -5.242 1.131 1 98.5 105 HIS A C 1
ATOM 846 O O . HIS A 1 105 ? -3.951 -5.523 0.626 1 98.5 105 HIS A O 1
ATOM 852 N N . ALA A 1 106 ? -5.766 -4.23 0.719 1 98.69 106 ALA A N 1
ATOM 853 C CA . ALA A 1 106 ? -5.289 -3.332 -0.329 1 98.69 106 ALA A CA 1
ATOM 854 C C . ALA A 1 106 ? -3.973 -2.67 0.075 1 98.69 106 ALA A C 1
ATOM 856 O O . ALA A 1 106 ? -3.037 -2.598 -0.724 1 98.69 106 ALA A O 1
ATOM 857 N N . ALA A 1 107 ? -3.9 -2.184 1.304 1 98.69 107 ALA A N 1
ATOM 858 C CA . ALA A 1 107 ? -2.684 -1.554 1.811 1 98.69 107 ALA A CA 1
ATOM 859 C C . ALA A 1 107 ? -1.523 -2.545 1.838 1 98.69 107 ALA A C 1
ATOM 861 O O . ALA A 1 107 ? -0.391 -2.195 1.496 1 98.69 107 ALA A O 1
ATOM 862 N N . TYR A 1 108 ? -1.878 -3.73 2.24 1 98.44 108 TYR A N 1
ATOM 863 C CA . TYR A 1 108 ? -0.878 -4.793 2.248 1 98.44 108 TYR A CA 1
ATOM 864 C C . TYR A 1 108 ? -0.323 -5.031 0.849 1 98.44 108 TYR A C 1
ATOM 866 O O . TYR A 1 108 ? 0.893 -5.129 0.665 1 98.44 108 TYR A O 1
ATOM 874 N N . LEU A 1 109 ? -1.206 -5.148 -0.087 1 98.81 109 LEU A N 1
ATOM 875 C CA . LEU A 1 109 ? -0.775 -5.367 -1.464 1 98.81 109 LEU A CA 1
ATOM 876 C C . LEU A 1 109 ? 0.061 -4.191 -1.965 1 98.81 109 LEU A C 1
ATOM 878 O O . LEU A 1 109 ? 1.059 -4.391 -2.662 1 98.81 109 LEU A O 1
ATOM 882 N N . GLY A 1 110 ? -0.286 -2.975 -1.663 1 98.81 110 GLY A N 1
ATOM 883 C CA . GLY A 1 110 ? 0.535 -1.825 -2.008 1 98.81 110 GLY A CA 1
ATOM 884 C C . GLY A 1 110 ? 1.965 -1.943 -1.516 1 98.81 110 GLY A C 1
ATOM 885 O O . GLY A 1 110 ? 2.908 -1.714 -2.275 1 98.81 110 GLY A O 1
ATOM 886 N N . ARG A 1 111 ? 2.121 -2.318 -0.267 1 98.75 111 ARG A N 1
ATOM 887 C CA . ARG A 1 111 ? 3.457 -2.488 0.299 1 98.75 111 ARG A CA 1
ATOM 888 C C . ARG A 1 111 ? 4.219 -3.594 -0.423 1 98.75 111 ARG A C 1
ATOM 890 O O . ARG A 1 111 ? 5.383 -3.414 -0.79 1 98.75 111 ARG A O 1
ATOM 897 N N . GLU A 1 112 ? 3.525 -4.688 -0.657 1 98.69 112 GLU A N 1
ATOM 898 C CA . GLU A 1 112 ? 4.191 -5.844 -1.245 1 98.69 112 GLU A CA 1
ATOM 899 C C . GLU A 1 112 ? 4.594 -5.574 -2.691 1 98.69 112 GLU A C 1
ATOM 901 O O . GLU A 1 112 ? 5.68 -5.969 -3.123 1 98.69 112 GLU A O 1
ATOM 906 N N . PHE A 1 113 ? 3.75 -4.918 -3.43 1 98.81 113 PHE A N 1
ATOM 907 C CA . PHE A 1 113 ? 4.098 -4.578 -4.805 1 98.81 113 PHE A CA 1
ATOM 908 C C . PHE A 1 113 ? 5.316 -3.666 -4.848 1 98.81 113 PHE A C 1
ATOM 910 O O . PHE A 1 113 ? 6.184 -3.818 -5.707 1 98.81 113 PHE A O 1
ATOM 917 N N . LEU A 1 114 ? 5.398 -2.709 -3.918 1 98.5 114 LEU A N 1
ATOM 918 C CA . LEU A 1 114 ? 6.559 -1.826 -3.889 1 98.5 114 LEU A CA 1
ATOM 919 C C . LEU A 1 114 ? 7.816 -2.592 -3.486 1 98.5 114 LEU A C 1
ATOM 921 O O . LEU A 1 114 ? 8.898 -2.354 -4.031 1 98.5 114 LEU A O 1
ATOM 925 N N . ARG A 1 115 ? 7.699 -3.539 -2.52 1 98.25 115 ARG A N 1
ATOM 926 C CA . ARG A 1 115 ? 8.836 -4.379 -2.162 1 98.25 115 ARG A CA 1
ATOM 927 C C . ARG A 1 115 ? 9.328 -5.18 -3.361 1 98.25 115 ARG A C 1
ATOM 929 O O . ARG A 1 115 ? 10.531 -5.316 -3.576 1 98.25 115 ARG A O 1
ATOM 936 N N . ALA A 1 116 ? 8.391 -5.707 -4.086 1 98.38 116 ALA A N 1
ATOM 937 C CA . ALA A 1 116 ? 8.727 -6.465 -5.285 1 98.38 116 ALA A CA 1
ATOM 938 C C . ALA A 1 116 ? 9.43 -5.582 -6.312 1 98.38 116 ALA A C 1
ATOM 940 O O . ALA A 1 116 ? 10.43 -5.988 -6.91 1 98.38 116 ALA A O 1
ATOM 941 N N . GLU A 1 117 ? 8.898 -4.406 -6.523 1 98.12 117 GLU A N 1
ATOM 942 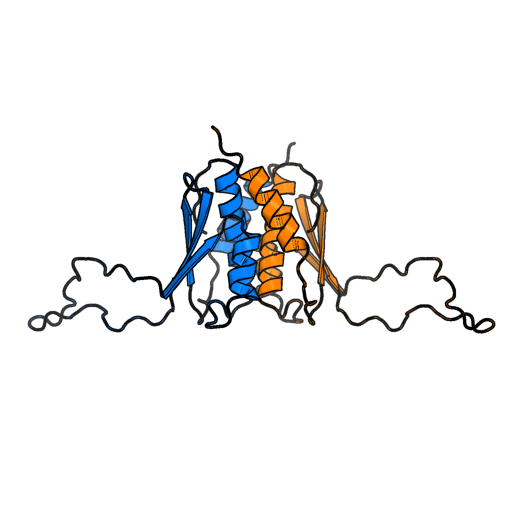C CA . GLU A 1 117 ? 9.5 -3.449 -7.445 1 98.12 117 GLU A CA 1
ATOM 943 C C . GLU A 1 117 ? 10.938 -3.117 -7.039 1 98.12 117 GLU A C 1
ATOM 945 O O . GLU A 1 117 ? 11.836 -3.1 -7.879 1 98.12 117 GLU A O 1
ATOM 950 N N . MET A 1 118 ? 11.148 -2.918 -5.781 1 96.19 118 MET A N 1
ATOM 951 C CA . MET A 1 118 ? 12.477 -2.586 -5.273 1 96.19 118 MET A CA 1
ATOM 952 C C . MET A 1 118 ? 13.445 -3.738 -5.5 1 96.19 118 MET A C 1
ATOM 954 O O . MET A 1 118 ? 14.609 -3.516 -5.844 1 96.19 118 MET A O 1
ATOM 958 N N . ALA A 1 119 ? 12.992 -4.887 -5.262 1 96.38 119 ALA A N 1
ATOM 959 C CA . ALA A 1 119 ? 13.828 -6.062 -5.488 1 96.38 119 ALA A CA 1
ATOM 960 C C . ALA A 1 119 ? 14.266 -6.148 -6.945 1 96.38 119 ALA A C 1
ATOM 962 O O . ALA A 1 119 ? 15.43 -6.461 -7.234 1 96.38 119 ALA A O 1
ATOM 963 N N . LEU A 1 120 ? 13.383 -5.848 -7.891 1 95.06 120 LEU A N 1
ATOM 964 C CA . LEU A 1 120 ? 13.688 -5.848 -9.32 1 95.06 120 LEU A CA 1
ATOM 965 C C . LEU A 1 120 ? 14.773 -4.824 -9.641 1 95.06 120 LEU A C 1
ATOM 967 O O . LEU A 1 120 ? 15.742 -5.141 -10.336 1 95.06 120 LEU A O 1
ATOM 971 N N . VAL A 1 121 ? 14.617 -3.684 -9.078 1 93.69 121 VAL A N 1
ATOM 972 C CA . VAL A 1 121 ? 15.516 -2.568 -9.375 1 93.69 121 VAL A CA 1
ATOM 973 C C . VAL A 1 121 ? 16.891 -2.84 -8.781 1 93.69 121 VAL A C 1
ATOM 975 O O . VAL A 1 121 ? 17.922 -2.561 -9.406 1 93.69 121 VAL A O 1
ATOM 978 N N . GLN A 1 122 ? 16.891 -3.436 -7.598 1 93.25 122 GLN A N 1
ATOM 979 C CA . GLN A 1 122 ? 18.141 -3.635 -6.871 1 93.25 122 GLN A CA 1
ATOM 980 C C . GLN A 1 122 ? 18.797 -4.961 -7.25 1 93.25 122 GLN A C 1
ATOM 982 O O . GLN A 1 122 ? 19.953 -5.211 -6.91 1 93.25 122 GLN A O 1
ATOM 987 N N . GLY A 1 123 ? 18.109 -5.777 -7.938 1 93.19 123 GLY A N 1
ATOM 988 C CA . GLY A 1 123 ? 18.641 -7.086 -8.305 1 93.19 123 GLY A CA 1
ATOM 989 C C . GLY A 1 123 ? 18.75 -8.031 -7.121 1 93.19 123 GLY A C 1
ATOM 990 O O . GLY A 1 123 ? 19.734 -8.766 -7.004 1 93.19 123 GLY A O 1
ATOM 991 N N . THR A 1 124 ? 17.766 -7.898 -6.184 1 95.19 124 THR A N 1
ATOM 992 C CA . THR A 1 124 ? 17.75 -8.758 -5.004 1 95.19 124 THR A CA 1
ATOM 993 C C . THR A 1 124 ? 16.547 -9.695 -5.023 1 95.19 124 THR A C 1
ATOM 995 O O . THR A 1 124 ? 15.641 -9.523 -5.844 1 95.19 124 THR A O 1
ATOM 998 N N . ALA A 1 125 ? 16.562 -10.703 -4.156 1 96.12 125 ALA A N 1
ATOM 999 C CA . ALA A 1 125 ? 15.438 -11.641 -4.059 1 96.12 125 ALA A CA 1
ATOM 1000 C C . ALA A 1 125 ? 14.227 -10.984 -3.408 1 96.12 125 ALA A C 1
ATOM 1002 O O . ALA A 1 125 ? 14.367 -10.086 -2.578 1 96.12 125 ALA A O 1
ATOM 1003 N N . TYR A 1 126 ? 13.156 -11.461 -3.875 1 97.75 126 TYR A N 1
ATOM 1004 C CA . TYR A 1 126 ? 11.898 -11.047 -3.266 1 97.75 126 TYR A CA 1
ATOM 1005 C C . TYR A 1 126 ? 11.219 -12.227 -2.578 1 97.75 126 TYR A C 1
ATOM 1007 O O . TYR A 1 126 ? 11.094 -13.305 -3.156 1 97.75 126 TYR A O 1
ATOM 1015 N N . THR A 1 127 ? 10.773 -11.977 -1.261 1 95.75 127 THR A N 1
ATOM 1016 C CA . THR A 1 127 ? 9.961 -12.914 -0.503 1 95.75 127 THR A CA 1
ATOM 1017 C C . THR A 1 127 ? 8.703 -12.234 0.044 1 95.75 127 THR A C 1
ATOM 1019 O O . THR A 1 127 ? 8.797 -11.242 0.765 1 95.75 127 THR A O 1
ATOM 1022 N N . GLN A 1 128 ? 7.613 -12.828 -0.322 1 95.94 128 GLN A N 1
ATOM 1023 C CA . GLN A 1 128 ? 6.34 -12.258 0.12 1 95.94 128 GLN A CA 1
ATOM 1024 C C . GLN A 1 128 ? 6.148 -12.453 1.621 1 95.94 128 GLN A C 1
ATOM 1026 O O . GLN A 1 128 ? 6.441 -13.516 2.16 1 95.94 128 GLN A O 1
ATOM 1031 N N . ASP A 1 129 ? 5.613 -11.344 2.277 1 89.62 129 ASP A N 1
ATOM 1032 C CA . ASP A 1 129 ? 5.355 -11.383 3.713 1 89.62 129 ASP A CA 1
ATOM 1033 C C . ASP A 1 129 ? 4.094 -12.188 4.02 1 89.62 129 ASP A C 1
ATOM 1035 O O . ASP A 1 129 ? 3.092 -12.07 3.312 1 89.62 129 ASP A O 1
ATOM 1039 N N . MET B 1 1 ? 23.797 -5.918 -21.781 1 42.84 1 MET B N 1
ATOM 1040 C CA . MET B 1 1 ? 23.141 -4.621 -21.688 1 42.84 1 MET B CA 1
ATOM 1041 C C . MET B 1 1 ? 22.281 -4.539 -20.422 1 42.84 1 MET B C 1
ATOM 1043 O O . MET B 1 1 ? 21.438 -5.414 -20.188 1 42.84 1 MET B O 1
ATOM 1047 N N . PHE B 1 2 ? 22.828 -4.082 -19.391 1 54.28 2 PHE B N 1
ATOM 1048 C CA . PHE B 1 2 ? 22.188 -3.994 -18.094 1 54.28 2 PHE B CA 1
ATOM 1049 C C . PHE B 1 2 ? 20.891 -3.193 -18.188 1 54.28 2 PHE B C 1
ATOM 1051 O O . PHE B 1 2 ? 20.891 -2.047 -18.641 1 54.28 2 PHE B O 1
ATOM 1058 N N . ILE B 1 3 ? 19.766 -3.84 -18.547 1 61.19 3 ILE B N 1
ATOM 1059 C CA . ILE B 1 3 ? 18.484 -3.129 -18.656 1 61.19 3 ILE B CA 1
ATOM 1060 C C . ILE B 1 3 ? 18.25 -2.303 -17.391 1 61.19 3 ILE B C 1
ATOM 1062 O O . ILE B 1 3 ? 18.422 -2.803 -16.281 1 61.19 3 ILE B O 1
ATOM 1066 N N . ASP B 1 4 ? 18.203 -0.967 -17.609 1 83.19 4 ASP B N 1
ATOM 1067 C CA . ASP B 1 4 ? 17.938 -0.041 -16.516 1 83.19 4 ASP B CA 1
ATOM 1068 C C . ASP B 1 4 ? 16.453 -0.031 -16.156 1 83.19 4 ASP B C 1
ATOM 1070 O O . ASP B 1 4 ? 15.688 0.794 -16.672 1 83.19 4 ASP B O 1
ATOM 1074 N N . TRP B 1 5 ? 15.992 -0.935 -15.383 1 85.5 5 TRP B N 1
ATOM 1075 C CA . TRP B 1 5 ? 14.586 -1.038 -15.008 1 85.5 5 TRP B CA 1
ATOM 1076 C C . TRP B 1 5 ? 14.117 0.232 -14.312 1 85.5 5 TRP B C 1
ATOM 1078 O O . TRP B 1 5 ? 12.953 0.632 -14.453 1 85.5 5 TRP B O 1
ATOM 1088 N N . ALA B 1 6 ? 15.008 0.928 -13.719 1 86.12 6 ALA B N 1
ATOM 1089 C CA . ALA B 1 6 ? 14.656 2.129 -12.961 1 86.12 6 ALA B CA 1
ATOM 1090 C C . ALA B 1 6 ? 14.117 3.217 -13.891 1 86.12 6 ALA B C 1
ATOM 1092 O O . ALA B 1 6 ? 13.156 3.912 -13.547 1 86.12 6 ALA B O 1
ATOM 1093 N N . GLU B 1 7 ? 14.734 3.363 -14.984 1 88.19 7 GLU B N 1
ATOM 1094 C CA . GLU B 1 7 ? 14.289 4.379 -15.938 1 88.19 7 GLU B CA 1
ATOM 1095 C C . GLU B 1 7 ? 12.914 4.035 -16.5 1 88.19 7 GLU B C 1
ATOM 1097 O O . GLU B 1 7 ? 12.07 4.914 -16.656 1 88.19 7 GLU B O 1
ATOM 1102 N N . GLN B 1 8 ? 12.695 2.82 -16.828 1 89.88 8 GLN B N 1
ATOM 1103 C CA . GLN B 1 8 ? 11.398 2.383 -17.344 1 89.88 8 GLN B CA 1
ATOM 1104 C C . GLN B 1 8 ? 10.305 2.592 -16.297 1 89.88 8 GLN B C 1
ATOM 1106 O O . GLN B 1 8 ? 9.211 3.057 -16.625 1 89.88 8 GLN B O 1
ATOM 1111 N N . ILE B 1 9 ? 10.648 2.258 -15.109 1 90.94 9 ILE B N 1
ATOM 1112 C CA . ILE B 1 9 ? 9.711 2.412 -14 1 90.94 9 ILE B CA 1
ATOM 1113 C C . IL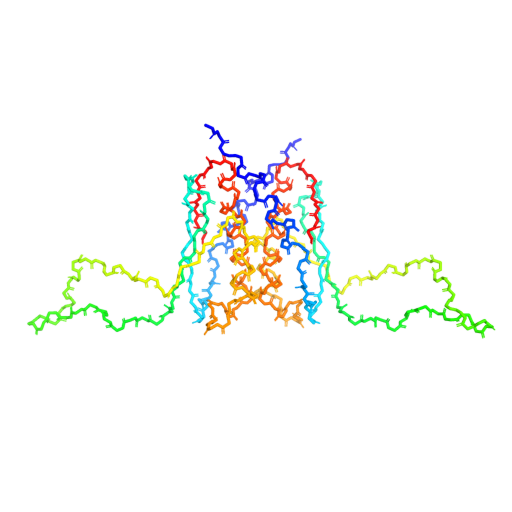E B 1 9 ? 9.336 3.885 -13.844 1 90.94 9 ILE B C 1
ATOM 1115 O O . ILE B 1 9 ? 8.156 4.223 -13.719 1 90.94 9 ILE B O 1
ATOM 1119 N N . ARG B 1 10 ? 10.328 4.715 -13.867 1 91.25 10 ARG B N 1
ATOM 1120 C CA . ARG B 1 10 ? 10.086 6.145 -13.727 1 91.25 10 ARG B CA 1
ATOM 1121 C C . ARG B 1 10 ? 9.156 6.656 -14.82 1 91.25 10 ARG B C 1
ATOM 1123 O O . ARG B 1 10 ? 8.242 7.441 -14.555 1 91.25 10 ARG B O 1
ATOM 1130 N N . CYS B 1 11 ? 9.359 6.215 -16.047 1 91.56 11 CYS B N 1
ATOM 1131 C CA . CYS B 1 11 ? 8.539 6.641 -17.172 1 91.56 11 CYS B CA 1
ATOM 1132 C C . CYS B 1 11 ? 7.098 6.191 -17 1 91.56 11 CYS B C 1
ATOM 1134 O O . CYS B 1 11 ? 6.168 6.977 -17.219 1 91.56 11 CYS B O 1
ATOM 1136 N N . ILE B 1 12 ? 6.918 5 -16.641 1 93.62 12 ILE B N 1
ATOM 1137 C CA . ILE B 1 12 ? 5.586 4.438 -16.453 1 93.62 12 ILE B CA 1
ATOM 1138 C C . ILE B 1 12 ? 4.867 5.188 -15.328 1 93.62 12 ILE B C 1
ATOM 1140 O O . ILE B 1 12 ? 3.717 5.602 -15.484 1 93.62 12 ILE B O 1
ATOM 1144 N N . ASP B 1 13 ? 5.555 5.383 -14.219 1 94.12 13 ASP B N 1
ATOM 1145 C CA . ASP B 1 13 ? 4.961 6.031 -13.055 1 94.12 13 ASP B CA 1
ATOM 1146 C C . ASP B 1 13 ? 4.594 7.48 -13.359 1 94.12 13 ASP B C 1
ATOM 1148 O O . ASP B 1 13 ? 3.568 7.98 -12.891 1 94.12 13 ASP B O 1
ATOM 1152 N N . THR B 1 14 ? 5.469 8.164 -14.117 1 93.12 14 THR B N 1
ATOM 1153 C CA . THR B 1 14 ? 5.188 9.547 -14.508 1 93.12 14 THR B CA 1
ATOM 1154 C C . THR B 1 14 ? 3.9 9.625 -15.32 1 93.12 14 THR B C 1
ATOM 1156 O O . THR B 1 14 ? 3.08 10.523 -15.102 1 93.12 14 THR B O 1
ATOM 1159 N N . THR B 1 15 ? 3.697 8.68 -16.203 1 93.94 15 THR B N 1
ATOM 1160 C CA . THR B 1 15 ? 2.496 8.641 -17.031 1 93.94 15 THR B CA 1
ATOM 1161 C C . THR B 1 15 ? 1.262 8.359 -16.172 1 93.94 15 THR B C 1
ATOM 1163 O O . THR B 1 15 ? 0.232 9.016 -16.328 1 93.94 15 THR B O 1
ATOM 1166 N N . LEU B 1 16 ? 1.39 7.41 -15.281 1 94.69 16 LEU B N 1
ATOM 1167 C CA . LEU B 1 16 ? 0.258 7.004 -14.461 1 94.69 16 LEU B CA 1
ATOM 1168 C C . LEU B 1 16 ? -0.106 8.094 -13.461 1 94.69 16 LEU B C 1
ATOM 1170 O O . LEU B 1 16 ? -1.245 8.164 -12.992 1 94.69 16 LEU B O 1
ATOM 1174 N N . SER B 1 17 ? 0.881 8.969 -13.125 1 93.25 17 SER B N 1
ATOM 1175 C CA . SER B 1 17 ? 0.634 10.062 -12.188 1 93.25 17 SER B CA 1
ATOM 1176 C C . SER B 1 17 ? -0.241 11.141 -12.812 1 93.25 17 SER B C 1
ATOM 1178 O O . SER B 1 17 ? -0.791 11.984 -12.109 1 93.25 17 SER B O 1
ATOM 1180 N N . LYS B 1 18 ? -0.359 11.164 -14.078 1 92.06 18 LYS B N 1
ATOM 1181 C CA . LYS B 1 18 ? -1.118 12.18 -14.797 1 92.06 18 LYS B CA 1
ATOM 1182 C C . LYS B 1 18 ? -2.572 11.75 -14.984 1 92.06 18 LYS B C 1
ATOM 1184 O O . LYS B 1 18 ? -3.398 12.539 -15.453 1 92.06 18 LYS B O 1
ATOM 1189 N N . ARG B 1 19 ? -2.881 10.602 -14.539 1 91.81 19 ARG B N 1
ATOM 1190 C CA . ARG B 1 19 ? -4.234 10.094 -14.727 1 91.81 19 ARG B CA 1
ATOM 1191 C C . ARG B 1 19 ? -5.219 10.797 -13.789 1 91.81 19 ARG B C 1
ATOM 1193 O O . ARG B 1 19 ? -4.812 11.406 -12.805 1 91.81 19 ARG B O 1
ATOM 1200 N N . HIS B 1 20 ? -6.5 10.648 -14.18 1 89.88 20 HIS B N 1
ATOM 1201 C CA . HIS B 1 20 ? -7.547 11.195 -13.328 1 89.88 20 HIS B CA 1
ATOM 1202 C C . HIS B 1 20 ? -7.707 10.375 -12.047 1 89.88 20 HIS B C 1
ATOM 1204 O O . HIS B 1 20 ? -7.809 9.148 -12.102 1 89.88 20 HIS B O 1
ATOM 1210 N N . LEU B 1 21 ? -7.633 11.094 -10.906 1 88.06 21 LEU B N 1
ATOM 1211 C CA . LEU B 1 21 ? -7.852 10.445 -9.625 1 88.06 21 LEU B CA 1
ATOM 1212 C C . LEU B 1 21 ? -8.984 11.125 -8.859 1 88.06 21 LEU B C 1
ATOM 1214 O O . LEU B 1 21 ? -9.008 12.352 -8.727 1 88.06 21 LEU B O 1
ATOM 1218 N N . ASP B 1 22 ? -9.945 10.328 -8.461 1 87.56 22 ASP B N 1
ATOM 1219 C CA . ASP B 1 22 ? -10.969 10.859 -7.562 1 87.56 22 ASP B CA 1
ATOM 1220 C C . ASP B 1 22 ? -10.461 10.906 -6.121 1 87.56 22 ASP B C 1
ATOM 1222 O O . ASP B 1 22 ? -9.836 9.953 -5.645 1 87.56 22 ASP B O 1
ATOM 1226 N N . LEU B 1 23 ? -10.82 12.008 -5.543 1 90.5 23 LEU B N 1
ATOM 1227 C CA . LEU B 1 23 ? -10.477 12.109 -4.125 1 90.5 23 LEU B CA 1
ATOM 1228 C C . LEU B 1 23 ? -11.312 11.141 -3.297 1 90.5 23 LEU B C 1
ATOM 1230 O O . LEU B 1 23 ? -12.508 10.969 -3.549 1 90.5 23 LEU B O 1
ATOM 1234 N N . ASP B 1 24 ? -10.664 10.492 -2.377 1 96.94 24 ASP B N 1
ATOM 1235 C CA . ASP B 1 24 ? -11.398 9.672 -1.411 1 96.94 24 ASP B CA 1
ATOM 1236 C C . ASP B 1 24 ? -12.336 10.531 -0.567 1 96.94 24 ASP B C 1
ATOM 1238 O O . ASP B 1 24 ? -11.891 11.469 0.103 1 96.94 24 ASP B O 1
ATOM 1242 N N . PRO B 1 25 ? -13.625 10.242 -0.601 1 96.25 25 PRO B N 1
ATOM 1243 C CA . PRO B 1 25 ? -14.562 11.047 0.192 1 96.25 25 PRO B CA 1
ATOM 1244 C C . PRO B 1 25 ? -14.227 11.047 1.682 1 96.25 25 PRO B C 1
ATOM 1246 O O . PRO B 1 25 ? -14.586 11.977 2.402 1 96.25 25 PRO B O 1
ATOM 1249 N N . ALA B 1 26 ? -13.484 10.055 2.088 1 96.81 26 ALA B N 1
ATOM 1250 C CA . ALA B 1 26 ? -13.156 9.938 3.506 1 96.81 26 ALA B CA 1
ATOM 1251 C C . ALA B 1 26 ? -12.062 10.93 3.895 1 96.81 26 ALA B C 1
ATOM 1253 O O . ALA B 1 26 ? -11.891 11.242 5.074 1 96.81 26 ALA B O 1
ATOM 1254 N N . GLY B 1 27 ? -11.25 11.391 2.918 1 96.5 27 GLY B N 1
ATOM 1255 C CA . GLY B 1 27 ? -10.203 12.359 3.207 1 96.5 27 GLY B CA 1
ATOM 1256 C C . GLY B 1 27 ? -8.898 12.055 2.508 1 96.5 27 GLY B C 1
ATOM 1257 O O . GLY B 1 27 ? -8.852 11.227 1.599 1 96.5 27 GLY B O 1
ATOM 1258 N N . TYR B 1 28 ? -7.914 12.812 2.889 1 96.5 28 TYR B N 1
ATOM 1259 C CA . TYR B 1 28 ? -6.586 12.633 2.307 1 96.5 28 TYR B CA 1
ATOM 1260 C C . TYR B 1 28 ? -5.504 12.734 3.375 1 96.5 28 TYR B C 1
ATOM 1262 O O . TYR B 1 28 ? -5.789 13.086 4.523 1 96.5 28 TYR B O 1
ATOM 1270 N N . PHE B 1 29 ? -4.297 12.359 2.943 1 97.88 29 PHE B N 1
ATOM 1271 C CA . PHE B 1 29 ? -3.184 12.305 3.883 1 97.88 29 PHE B CA 1
ATOM 1272 C C . PHE B 1 29 ? -2.01 13.133 3.377 1 97.88 29 PHE B C 1
ATOM 1274 O O . PHE B 1 29 ? -1.725 13.148 2.178 1 97.88 29 PHE B O 1
ATOM 1281 N N . ILE B 1 30 ? -1.359 13.797 4.285 1 97.56 30 ILE B N 1
ATOM 1282 C CA . ILE B 1 30 ? -0.023 14.344 4.062 1 97.56 30 ILE B CA 1
ATOM 1283 C C . ILE B 1 30 ? 0.996 13.555 4.887 1 97.56 30 ILE B C 1
ATOM 1285 O O . ILE B 1 30 ? 0.881 13.477 6.113 1 97.56 30 ILE B O 1
ATOM 1289 N N . ILE B 1 31 ? 1.958 13.023 4.184 1 98.69 31 ILE B N 1
ATOM 1290 C CA . ILE B 1 31 ? 2.916 12.125 4.82 1 98.69 31 ILE B CA 1
ATOM 1291 C C . ILE B 1 31 ? 4.289 12.797 4.879 1 98.69 31 ILE B C 1
ATOM 1293 O O . ILE B 1 31 ? 4.723 13.422 3.91 1 98.69 31 ILE B O 1
ATOM 1297 N N . TYR B 1 32 ? 4.969 12.711 5.973 1 98.25 32 TYR B N 1
ATOM 1298 C CA . TYR B 1 32 ? 6.348 13.172 6.09 1 98.25 32 TYR B CA 1
ATOM 1299 C C . TYR B 1 32 ? 7.121 12.328 7.094 1 98.25 32 TYR B C 1
ATOM 1301 O O . TYR B 1 32 ? 6.535 11.531 7.828 1 98.25 32 TYR B O 1
ATOM 1309 N N . ILE B 1 33 ? 8.445 12.445 7.062 1 97.94 33 ILE B N 1
ATOM 1310 C CA . ILE B 1 33 ? 9.273 11.641 7.961 1 97.94 33 ILE B CA 1
ATOM 1311 C C . ILE B 1 33 ? 10.086 12.555 8.867 1 97.94 33 ILE B C 1
ATOM 1313 O O . ILE B 1 33 ? 10.344 13.711 8.523 1 97.94 33 ILE B O 1
ATOM 1317 N N . ASP B 1 34 ? 10.406 12.148 10.047 1 96.31 34 ASP B N 1
ATOM 1318 C CA . ASP B 1 34 ? 11.383 12.734 10.961 1 96.31 34 ASP B CA 1
ATOM 1319 C C . ASP B 1 34 ? 12.625 11.859 11.078 1 96.31 34 ASP B C 1
ATOM 1321 O O . ASP B 1 34 ? 12.648 10.898 11.852 1 96.31 34 ASP B O 1
ATOM 1325 N N . PRO B 1 35 ? 13.648 12.148 10.359 1 93 35 PRO B N 1
ATOM 1326 C CA . PRO B 1 35 ? 14.828 11.289 10.336 1 93 35 PRO B CA 1
ATOM 1327 C C . PRO B 1 35 ? 15.562 11.242 11.68 1 93 35 PRO B C 1
ATOM 1329 O O . PRO B 1 35 ? 16.297 10.297 11.953 1 93 35 PRO B O 1
ATOM 1332 N N . GLN B 1 36 ? 15.375 12.219 12.508 1 92.75 36 GLN B N 1
ATOM 1333 C CA . GLN B 1 36 ? 16.047 12.258 13.797 1 92.75 36 GLN B CA 1
ATOM 1334 C C . GLN B 1 36 ? 15.398 11.305 14.789 1 92.75 36 GLN B C 1
ATOM 1336 O O . GLN B 1 36 ? 16.094 10.594 15.523 1 92.75 36 GLN B O 1
ATOM 1341 N N . GLU B 1 37 ? 14.086 11.242 14.734 1 93.62 37 GLU B N 1
ATOM 1342 C CA . GLU B 1 37 ? 13.367 10.406 15.688 1 93.62 37 GLU B CA 1
ATOM 1343 C C . GLU B 1 37 ? 13.016 9.047 15.078 1 93.62 37 GLU B C 1
ATOM 1345 O O . GLU B 1 37 ? 12.633 8.125 15.797 1 93.62 37 GLU B O 1
ATOM 1350 N N . GLY B 1 38 ? 13.078 8.938 13.75 1 94.44 38 GLY B N 1
ATOM 1351 C CA . GLY B 1 38 ? 12.805 7.676 13.078 1 94.44 38 GLY B CA 1
ATOM 1352 C C . GLY B 1 38 ? 11.328 7.363 12.961 1 94.44 38 GLY B C 1
ATOM 1353 O O . GLY B 1 38 ? 10.914 6.207 13.086 1 94.44 38 GLY B O 1
ATOM 1354 N N . TYR B 1 39 ? 10.531 8.422 12.773 1 97 39 TYR B N 1
ATOM 1355 C CA . TYR B 1 39 ? 9.086 8.234 12.664 1 97 39 TYR B CA 1
ATOM 1356 C C . TYR B 1 39 ? 8.586 8.656 11.289 1 97 39 TYR B C 1
ATOM 1358 O O . TYR B 1 39 ? 9.141 9.562 10.672 1 97 39 TYR B O 1
ATOM 1366 N N . ILE B 1 40 ? 7.562 7.93 10.836 1 98.44 40 ILE B N 1
ATOM 1367 C CA . ILE B 1 40 ? 6.703 8.344 9.727 1 98.44 40 ILE B CA 1
ATOM 1368 C C . ILE B 1 40 ? 5.426 8.969 10.281 1 98.44 40 ILE B C 1
ATOM 1370 O O . ILE B 1 40 ? 4.766 8.391 11.148 1 98.44 40 ILE B O 1
ATOM 1374 N N . TYR B 1 41 ? 5.125 10.125 9.773 1 98.62 41 TYR B N 1
ATOM 1375 C CA . TYR B 1 41 ? 3.896 10.812 10.156 1 98.62 41 TYR B CA 1
ATOM 1376 C C . TYR B 1 41 ? 2.912 10.859 8.992 1 98.62 41 TYR B C 1
ATOM 1378 O O . TYR B 1 41 ? 3.314 11.031 7.84 1 98.62 41 TYR B O 1
ATOM 1386 N N . ALA B 1 42 ? 1.629 10.719 9.352 1 98.75 42 ALA B N 1
ATOM 1387 C CA . ALA B 1 42 ? 0.546 10.836 8.383 1 98.75 42 ALA B CA 1
ATOM 1388 C C . ALA B 1 42 ? -0.577 11.719 8.914 1 98.75 42 ALA B C 1
ATOM 1390 O O . ALA B 1 42 ? -1.337 11.305 9.797 1 98.75 42 ALA B O 1
ATOM 1391 N N . LYS B 1 43 ? -0.644 12.906 8.398 1 97.81 43 LYS B N 1
ATOM 1392 C CA . LYS B 1 43 ? -1.733 13.82 8.734 1 97.81 43 LYS B CA 1
ATOM 1393 C C . LYS B 1 43 ? -2.977 13.523 7.906 1 97.81 43 LYS B C 1
ATOM 1395 O O . LYS B 1 43 ? -2.912 13.484 6.676 1 97.81 43 LYS B O 1
ATOM 1400 N N . TRP B 1 44 ? -4.07 13.328 8.562 1 97.88 44 TRP B N 1
ATOM 1401 C CA . TRP B 1 44 ? -5.332 13.055 7.887 1 97.88 44 TRP B CA 1
ATOM 1402 C C . TRP B 1 44 ? -6.23 14.281 7.887 1 97.88 44 TRP B C 1
ATOM 1404 O O . TRP B 1 44 ? -6.375 14.953 8.914 1 97.88 44 TRP B O 1
ATOM 1414 N N . PHE B 1 45 ? -6.809 14.625 6.711 1 94.81 45 PHE B N 1
ATOM 1415 C CA . PHE B 1 45 ? -7.727 15.742 6.52 1 94.81 45 PHE B CA 1
ATOM 1416 C C . PHE B 1 45 ? -9.031 15.266 5.891 1 94.81 45 PHE B C 1
ATOM 1418 O O . PHE B 1 45 ? -9.023 14.469 4.949 1 94.81 45 PHE B O 1
ATOM 1425 N N . THR B 1 46 ? -10.094 15.727 6.434 1 93.88 46 THR B N 1
ATOM 1426 C CA . THR B 1 46 ? -11.375 15.523 5.758 1 93.88 46 THR B CA 1
ATOM 1427 C C . THR B 1 46 ? -11.547 16.531 4.625 1 93.88 46 THR B C 1
ATOM 1429 O O . THR B 1 46 ? -10.914 17.594 4.621 1 93.88 46 THR B O 1
ATOM 1432 N N . ASN B 1 47 ? -12.336 16.141 3.613 1 88.5 47 ASN B N 1
ATOM 1433 C CA . ASN B 1 47 ? -12.547 17.016 2.459 1 88.5 47 ASN B CA 1
ATOM 1434 C C . ASN B 1 47 ? -13.461 18.188 2.799 1 88.5 47 ASN B C 1
ATOM 1436 O O . ASN B 1 47 ? -13.656 19.094 1.979 1 88.5 47 ASN B O 1
ATOM 1440 N N . ALA B 1 48 ? -14.133 18.078 3.924 1 76.25 48 ALA B N 1
ATOM 1441 C CA . ALA B 1 48 ? -15.039 19.156 4.285 1 76.25 48 ALA B CA 1
ATOM 1442 C C . ALA B 1 48 ? -14.312 20.5 4.324 1 76.25 48 ALA B C 1
ATOM 1444 O O . ALA B 1 48 ? -13.203 20.594 4.859 1 76.25 48 ALA B O 1
ATOM 1445 N N . ILE B 1 49 ? -14.578 21.172 3.277 1 64.38 49 ILE B N 1
ATOM 1446 C CA . ILE B 1 49 ? -14 22.5 3.223 1 64.38 49 ILE B CA 1
ATOM 1447 C C . ILE B 1 49 ? -14.531 23.344 4.383 1 64.38 49 ILE B C 1
ATOM 1449 O O . ILE B 1 49 ? -15.734 23.328 4.672 1 64.38 49 ILE B O 1
ATOM 1453 N N . ASP B 1 50 ? -13.82 23.406 5.457 1 56.66 50 ASP B N 1
ATOM 1454 C CA . ASP B 1 50 ? -14.234 24.344 6.508 1 56.66 50 ASP B CA 1
ATOM 1455 C C . ASP B 1 50 ? -14.719 25.656 5.914 1 56.66 50 ASP B C 1
ATOM 1457 O O . ASP B 1 50 ? -14.219 26.094 4.875 1 56.66 50 ASP B O 1
ATOM 1461 N N . LYS B 1 51 ? -15.961 25.859 6.098 1 52 51 LYS B N 1
ATOM 1462 C CA . LYS B 1 51 ? -16.594 27.141 5.773 1 52 51 LYS B CA 1
ATOM 1463 C C . LYS B 1 51 ? -15.656 28.312 6.039 1 52 51 LYS B C 1
ATOM 1465 O O . LYS B 1 51 ? -15.961 29.453 5.684 1 52 51 LYS B O 1
ATOM 1470 N N . ARG B 1 52 ? -14.812 28.281 7.004 1 51 52 ARG B N 1
ATOM 1471 C CA . ARG B 1 52 ? -14.117 29.531 7.305 1 51 52 ARG B CA 1
ATOM 1472 C C . ARG B 1 52 ? -13.32 30.016 6.098 1 51 52 ARG B C 1
ATOM 1474 O O . ARG B 1 52 ? -12.414 30.844 6.238 1 51 52 ARG B O 1
ATOM 1481 N N . GLY B 1 53 ? -13.641 29.594 4.926 1 49.69 53 GLY B N 1
ATOM 1482 C CA . GLY B 1 53 ? -13.117 30.188 3.711 1 49.69 53 GLY B CA 1
ATOM 1483 C C . GLY B 1 53 ? -12.82 31.672 3.859 1 49.69 53 GLY B C 1
ATOM 1484 O O . GLY B 1 53 ? -13.156 32.281 4.879 1 49.69 53 GLY B O 1
ATOM 1485 N N . LEU B 1 54 ? -12.445 32.5 2.637 1 52.94 54 LEU B N 1
ATOM 1486 C CA . LEU B 1 54 ? -11.977 33.906 2.574 1 52.94 54 LEU B CA 1
ATOM 1487 C C . LEU B 1 54 ? -13.016 34.844 3.158 1 52.94 54 LEU B C 1
ATOM 1489 O O . LEU B 1 54 ? -14.203 34.75 2.846 1 52.94 54 LEU B O 1
ATOM 1493 N N . ALA B 1 55 ? -12.805 35.219 4.23 1 52.25 55 ALA B N 1
ATOM 1494 C CA . ALA B 1 55 ? -13.641 36.312 4.719 1 52.25 55 ALA B CA 1
ATOM 1495 C C . ALA B 1 55 ? -13.688 37.469 3.705 1 52.25 55 ALA B C 1
ATOM 1497 O O . ALA B 1 55 ? -12.672 37.812 3.098 1 52.25 55 ALA B O 1
ATOM 1498 N N . LEU B 1 56 ? -14.789 37.75 3.148 1 58.16 56 LEU B N 1
ATOM 1499 C CA . LEU B 1 56 ? -14.977 38.875 2.242 1 58.16 56 LEU B CA 1
ATOM 1500 C C . LEU B 1 56 ? -14.914 40.188 3 1 58.16 56 LEU B C 1
ATOM 1502 O O . LEU B 1 56 ? -15.289 40.25 4.176 1 58.16 56 LEU B O 1
ATOM 1506 N N . ASP B 1 57 ? -14.07 41.156 2.496 1 59.78 57 ASP B N 1
ATOM 1507 C CA . ASP B 1 57 ? -14.125 42.5 3.01 1 59.78 57 ASP B CA 1
ATOM 1508 C C . ASP B 1 57 ? -15.555 43.062 2.99 1 59.78 57 ASP B C 1
ATOM 1510 O O . ASP B 1 57 ? -16.203 43.062 1.941 1 59.78 57 ASP B O 1
ATOM 1514 N N . PRO B 1 58 ? -16.078 43.344 4.059 1 64 58 PRO B N 1
ATOM 1515 C CA . PRO B 1 58 ? -17.469 43.812 4.07 1 64 58 PRO B CA 1
ATOM 1516 C C . PRO B 1 58 ? -17.688 45.031 3.205 1 64 58 PRO B C 1
ATOM 1518 O O . PRO B 1 58 ? -18.797 45.281 2.717 1 64 58 PRO B O 1
ATOM 1521 N N . SER B 1 59 ? -16.594 45.875 3.01 1 74.06 59 SER B N 1
ATOM 1522 C CA . SER B 1 59 ? -16.734 47.125 2.264 1 74.06 59 SER B CA 1
ATOM 1523 C C . SER B 1 59 ? -16.609 46.875 0.763 1 74.06 59 SER B C 1
ATOM 1525 O O . SER B 1 59 ? -17.281 47.531 -0.034 1 74.06 59 SER B O 1
ATOM 1527 N N . THR B 1 60 ? -15.719 45.875 0.351 1 70.69 60 THR B N 1
ATOM 1528 C CA . THR B 1 60 ? -15.422 45.75 -1.07 1 70.69 60 THR B CA 1
ATOM 1529 C C . THR B 1 60 ? -16 44.438 -1.607 1 70.69 60 THR B C 1
ATOM 1531 O O . THR B 1 60 ? -16.141 44.25 -2.82 1 70.69 60 THR B O 1
ATOM 1534 N N . GLY B 1 61 ? -16.438 43.625 -0.717 1 63 61 GLY B N 1
ATOM 1535 C CA . GLY B 1 61 ? -16.953 42.312 -1.086 1 63 61 GLY B CA 1
ATOM 1536 C C . GLY B 1 61 ? -15.891 41.375 -1.601 1 63 61 GLY B C 1
ATOM 1537 O O . GLY B 1 61 ? -16.203 40.281 -2.1 1 63 61 GLY B O 1
ATOM 1538 N N . GLN B 1 62 ? -14.758 41.938 -1.854 1 61.78 62 GLN B N 1
ATOM 1539 C CA . GLN B 1 62 ? -13.672 41.125 -2.365 1 61.78 62 GLN B CA 1
ATOM 1540 C C . GLN B 1 62 ? -13.086 40.219 -1.27 1 61.78 62 GLN B C 1
ATOM 1542 O O . GLN B 1 62 ? -13.156 40.562 -0.086 1 61.78 62 GLN B O 1
ATOM 1547 N N . PRO B 1 63 ? -12.773 39 -1.618 1 60.44 63 PRO B N 1
ATOM 1548 C CA . PRO B 1 63 ? -12.141 38.156 -0.602 1 60.44 63 PRO B CA 1
ATOM 1549 C C . PRO B 1 63 ? -11.008 38.875 0.137 1 60.44 63 PRO B C 1
ATOM 1551 O O . PRO B 1 63 ? -10.219 39.594 -0.483 1 60.44 63 PRO B O 1
ATOM 1554 N N . ILE B 1 64 ? -11.047 39.281 1.335 1 57.28 64 ILE B N 1
ATOM 1555 C CA . ILE B 1 64 ? -9.891 39.75 2.09 1 57.28 64 ILE B CA 1
ATOM 1556 C C . ILE B 1 64 ? -8.75 38.75 1.987 1 57.28 64 ILE B C 1
ATOM 1558 O O . ILE B 1 64 ? -8.922 37.562 2.303 1 57.28 64 ILE B O 1
ATOM 1562 N N . PRO B 1 65 ? -7.805 39.094 1.1 1 50.78 65 PRO B N 1
ATOM 1563 C CA . PRO B 1 65 ? -6.648 38.188 1.101 1 50.78 65 PRO B CA 1
ATOM 1564 C C . PRO B 1 65 ? -6.363 37.594 2.479 1 50.78 65 PRO B C 1
ATOM 1566 O O . PRO B 1 65 ? -6.336 38.344 3.475 1 50.78 65 PRO B O 1
ATOM 1569 N N . ALA B 1 66 ? -6.992 36.531 2.793 1 51.53 66 ALA B N 1
ATOM 1570 C CA . ALA B 1 66 ? -6.473 35.906 4.012 1 51.53 66 ALA B CA 1
ATOM 1571 C C . ALA B 1 66 ? -4.957 36.062 4.102 1 51.53 66 ALA B C 1
ATOM 1573 O O . ALA B 1 66 ? -4.227 35.562 3.234 1 51.53 66 ALA B O 1
ATOM 1574 N N . ARG B 1 67 ? -4.512 37.188 4.461 1 49.56 67 ARG B N 1
ATOM 1575 C CA . ARG B 1 67 ? -3.055 37.188 4.574 1 49.56 67 ARG B CA 1
ATOM 1576 C C . ARG B 1 67 ? -2.523 35.812 4.867 1 49.56 67 ARG B C 1
ATOM 1578 O O . ARG B 1 67 ? -1.5 35.406 4.312 1 49.56 67 ARG B O 1
ATOM 1585 N N . GLY B 1 68 ? -2.719 35.281 6.07 1 48.75 68 GLY B N 1
ATOM 1586 C CA . GLY B 1 68 ? -2.047 34.062 6.441 1 48.75 68 GLY B CA 1
ATOM 1587 C C . GLY B 1 68 ? -2.773 32.812 5.965 1 48.75 68 GLY B C 1
ATOM 1588 O O . GLY B 1 68 ? -3.998 32.719 6.074 1 48.75 68 GLY B O 1
ATOM 1589 N N . GLY B 1 69 ? -2.389 32.312 4.797 1 50.66 69 GLY B N 1
ATOM 1590 C CA . GLY B 1 69 ? -2.914 31.016 4.359 1 50.66 69 GLY B CA 1
ATOM 1591 C C . GLY B 1 69 ? -3.404 30.156 5.504 1 50.66 69 GLY B C 1
ATOM 1592 O O . GLY B 1 69 ? -2.719 30 6.52 1 50.66 69 GLY B O 1
ATOM 1593 N N . VAL B 1 70 ? -4.551 30.234 5.84 1 54.72 70 VAL B N 1
ATOM 1594 C CA . VAL B 1 70 ? -5.094 29.391 6.906 1 54.72 70 VAL B CA 1
ATOM 1595 C C . VAL B 1 70 ? -4.535 27.984 6.797 1 54.72 70 VAL B C 1
ATOM 1597 O O . VAL B 1 70 ? -4.707 27.312 5.773 1 54.72 70 VAL B O 1
ATOM 1600 N N . LYS B 1 71 ? -3.408 27.75 7.551 1 66.81 71 LYS B N 1
ATOM 1601 C CA . LYS B 1 71 ? -2.916 26.375 7.656 1 66.81 71 LYS B CA 1
ATOM 1602 C C . LYS B 1 71 ? -3.973 25.453 8.266 1 66.81 71 LYS B C 1
ATOM 1604 O O . LYS B 1 71 ? -4.383 25.656 9.414 1 66.81 71 LYS B O 1
ATOM 1609 N N . ARG B 1 72 ? -4.586 24.656 7.496 1 81.75 72 ARG B N 1
ATOM 1610 C CA . ARG B 1 72 ? -5.582 23.703 7.969 1 81.75 72 ARG B CA 1
ATOM 1611 C C . ARG B 1 72 ? -4.957 22.703 8.93 1 81.75 72 ARG B C 1
ATOM 1613 O O . ARG B 1 72 ? -3.859 22.188 8.688 1 81.75 72 ARG B O 1
ATOM 1620 N N . GLU B 1 73 ? -5.562 22.625 10.125 1 91.19 73 GLU B N 1
ATOM 1621 C CA . GLU B 1 73 ? -5.133 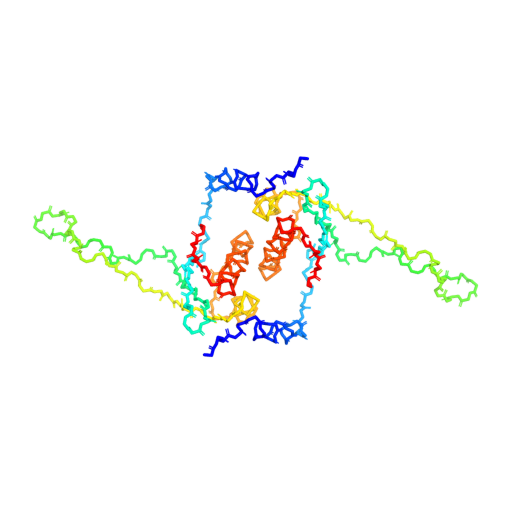21.609 11.086 1 91.19 73 GLU B CA 1
ATOM 1622 C C . GLU B 1 73 ? -5.637 20.234 10.703 1 91.19 73 GLU B C 1
ATOM 1624 O O . GLU B 1 73 ? -6.781 20.078 10.266 1 91.19 73 GLU B O 1
ATOM 1629 N N . PRO B 1 74 ? -4.785 19.312 10.852 1 94.81 74 PRO B N 1
ATOM 1630 C CA . PRO B 1 74 ? -5.254 17.953 10.555 1 94.81 74 PRO B CA 1
ATOM 1631 C C . PRO B 1 74 ? -6.324 17.484 11.531 1 94.81 74 PRO B C 1
ATOM 1633 O O . PRO B 1 74 ? -6.359 17.922 12.688 1 94.81 74 PRO B O 1
ATOM 1636 N N . ASN B 1 75 ? -7.219 16.656 11.023 1 95.06 75 ASN B N 1
ATOM 1637 C CA . ASN B 1 75 ? -8.219 16.047 11.891 1 95.06 75 ASN B CA 1
ATOM 1638 C C . ASN B 1 75 ? -7.598 14.992 12.805 1 95.06 75 ASN B C 1
ATOM 1640 O O . ASN B 1 75 ? -8.102 14.742 13.898 1 95.06 75 ASN B O 1
ATOM 1644 N N . HIS B 1 76 ? -6.512 14.367 12.352 1 97.19 76 HIS B N 1
ATOM 1645 C CA . HIS B 1 76 ? -5.773 13.375 13.125 1 97.19 76 HIS B CA 1
ATOM 1646 C C . HIS B 1 76 ? -4.352 13.203 12.594 1 97.19 76 HIS B C 1
ATOM 1648 O O . HIS B 1 76 ? -4.109 13.375 11.398 1 97.19 76 HIS B O 1
ATOM 1654 N N . ILE B 1 77 ? -3.436 12.898 13.484 1 98.06 77 ILE B N 1
ATOM 1655 C CA . ILE B 1 77 ? -2.066 12.594 13.086 1 98.06 77 ILE B CA 1
ATOM 1656 C C . ILE B 1 77 ? -1.711 11.164 13.508 1 98.06 77 ILE B C 1
ATOM 1658 O O . ILE B 1 77 ? -1.764 10.836 14.695 1 98.06 77 ILE B O 1
ATOM 1662 N N . PHE B 1 78 ? -1.42 10.344 12.555 1 98.5 78 PHE B N 1
ATOM 1663 C CA . PHE B 1 78 ? -0.876 9.016 12.82 1 98.5 78 PHE B CA 1
ATOM 1664 C C . PHE B 1 78 ? 0.647 9.047 12.828 1 98.5 78 PHE B C 1
ATOM 1666 O O . PHE B 1 78 ? 1.26 9.867 12.141 1 98.5 78 PHE B O 1
ATOM 1673 N N . ARG B 1 79 ? 1.193 8.172 13.484 1 97.69 79 ARG B N 1
ATOM 1674 C CA . ARG B 1 79 ? 2.645 8.031 13.453 1 97.69 79 ARG B CA 1
ATOM 1675 C C . ARG B 1 79 ? 3.055 6.578 13.68 1 97.69 79 ARG B C 1
ATOM 1677 O O . ARG B 1 79 ? 2.398 5.855 14.438 1 97.69 79 ARG B O 1
ATOM 1684 N N . GLY B 1 80 ? 4.09 6.172 13.078 1 97.56 80 GLY B N 1
ATOM 1685 C CA . GLY B 1 80 ? 4.664 4.844 13.219 1 97.56 80 GLY B CA 1
ATOM 1686 C C . GLY B 1 80 ? 6.109 4.766 12.766 1 97.56 80 GLY B C 1
ATOM 1687 O O . GLY B 1 80 ? 6.613 5.691 12.125 1 97.56 80 GLY B O 1
ATOM 1688 N N . ARG B 1 81 ? 6.734 3.738 13.195 1 96.38 81 ARG B N 1
ATOM 1689 C CA . ARG B 1 81 ? 8.133 3.557 12.828 1 96.38 81 ARG B CA 1
ATOM 1690 C C . ARG B 1 81 ? 8.258 2.758 11.531 1 96.38 81 ARG B C 1
ATOM 1692 O O . ARG B 1 81 ? 9.297 2.797 10.875 1 96.38 81 ARG B O 1
ATOM 1699 N N . THR B 1 82 ? 7.234 1.987 11.242 1 98.06 82 THR B N 1
ATOM 1700 C CA . THR B 1 82 ? 7.258 1.173 10.031 1 98.06 82 THR B CA 1
ATOM 1701 C C . THR B 1 82 ? 5.996 1.396 9.203 1 98.06 82 THR B C 1
ATOM 1703 O O . THR B 1 82 ? 4.973 1.845 9.734 1 98.06 82 THR B O 1
ATOM 1706 N N . ALA B 1 83 ? 6.098 1.091 7.891 1 98.56 83 ALA B N 1
ATOM 1707 C CA . ALA B 1 83 ? 4.934 1.104 7.012 1 98.56 83 ALA B CA 1
ATOM 1708 C C . ALA B 1 83 ? 3.85 0.159 7.52 1 98.56 83 ALA B C 1
ATOM 1710 O O . ALA B 1 83 ? 2.666 0.505 7.523 1 98.56 83 ALA B O 1
ATOM 1711 N N . LYS B 1 84 ? 4.285 -1.054 7.961 1 98.19 84 LYS B N 1
ATOM 1712 C CA . LYS B 1 84 ? 3.354 -2.055 8.469 1 98.19 84 LYS B CA 1
ATOM 1713 C C . LYS B 1 84 ? 2.615 -1.54 9.703 1 98.19 84 LYS B C 1
ATOM 1715 O O . LYS B 1 84 ? 1.396 -1.694 9.812 1 98.19 84 LYS B O 1
ATOM 1720 N N . GLU B 1 85 ? 3.279 -0.917 10.602 1 98 85 GLU B N 1
ATOM 1721 C CA . GLU B 1 85 ? 2.68 -0.367 11.812 1 98 85 GLU B CA 1
ATOM 1722 C C . GLU B 1 85 ? 1.604 0.664 11.477 1 98 85 GLU B C 1
ATOM 1724 O O . GLU B 1 85 ? 0.516 0.644 12.055 1 98 85 GLU B O 1
ATOM 1729 N N . LEU B 1 86 ? 1.911 1.513 10.547 1 98.62 86 LEU B N 1
ATOM 1730 C CA . LEU B 1 86 ? 0.962 2.551 10.156 1 98.62 86 LEU B CA 1
ATOM 1731 C C . LEU B 1 86 ? -0.271 1.94 9.5 1 98.62 86 LEU B C 1
ATOM 1733 O O . LEU B 1 86 ? -1.398 2.355 9.781 1 98.62 86 LEU B O 1
ATOM 1737 N N . CYS B 1 87 ? -0.063 0.96 8.664 1 98.38 87 CYS B N 1
ATOM 1738 C CA . CYS B 1 87 ? -1.187 0.308 8 1 98.38 87 CYS B CA 1
ATOM 1739 C C . CYS B 1 87 ? -2.074 -0.41 9.016 1 98.38 87 CYS B C 1
ATOM 1741 O O . CYS B 1 87 ? -3.301 -0.341 8.93 1 98.38 87 CYS B O 1
ATOM 1743 N N . VAL B 1 88 ? -1.47 -1.088 9.984 1 97.75 88 VAL B N 1
ATOM 1744 C CA . VAL B 1 88 ? -2.238 -1.784 11.008 1 97.75 88 VAL B CA 1
ATOM 1745 C C . VAL B 1 88 ? -3.068 -0.778 11.805 1 97.75 88 VAL B C 1
ATOM 1747 O O . VAL B 1 88 ? -4.262 -0.992 12.031 1 97.75 88 VAL B O 1
ATOM 1750 N N . GLU B 1 89 ? -2.473 0.328 12.141 1 97.75 89 GLU B N 1
ATOM 1751 C CA . GLU B 1 89 ? -3.17 1.35 12.922 1 97.75 89 GLU B CA 1
ATOM 1752 C C . GLU B 1 89 ? -4.344 1.932 12.133 1 97.75 89 GLU B C 1
ATOM 1754 O O . GLU B 1 89 ? -5.453 2.045 12.656 1 97.75 89 GLU B O 1
ATOM 1759 N N . ILE B 1 90 ? -4.168 2.219 10.906 1 98.38 90 ILE B N 1
ATOM 1760 C CA . ILE B 1 90 ? -5.145 2.949 10.102 1 98.38 90 ILE B CA 1
ATOM 1761 C C . ILE B 1 90 ? -6.254 2.002 9.656 1 98.38 90 ILE B C 1
ATOM 1763 O O . ILE B 1 90 ? -7.438 2.35 9.711 1 98.38 90 ILE B O 1
ATOM 1767 N N . PHE B 1 91 ? -5.906 0.771 9.32 1 97.75 91 PHE B N 1
ATOM 1768 C CA . PHE B 1 91 ? -6.871 -0.047 8.594 1 97.75 91 PHE B CA 1
ATOM 1769 C C . PHE B 1 91 ? -7.426 -1.149 9.492 1 97.75 91 PHE B C 1
ATOM 1771 O O . PHE B 1 91 ? -8.445 -1.762 9.172 1 97.75 91 PHE B O 1
ATOM 1778 N N . GLU B 1 92 ? -6.766 -1.418 10.594 1 95.88 92 GLU B N 1
ATOM 1779 C CA . GLU B 1 92 ? -7.211 -2.531 11.43 1 95.88 92 GLU B CA 1
ATOM 1780 C C . GLU B 1 92 ? -7.613 -2.055 12.82 1 95.88 92 GLU B C 1
ATOM 1782 O O . GLU B 1 92 ? -8.523 -2.611 13.43 1 95.88 92 GLU B O 1
ATOM 1787 N N . GLU B 1 93 ? -7.02 -0.972 13.289 1 95.56 93 GLU B N 1
ATOM 1788 C CA . GLU B 1 93 ? -7.195 -0.609 14.695 1 95.56 93 GLU B CA 1
ATOM 1789 C C . GLU B 1 93 ? -8 0.68 14.836 1 95.56 93 GLU B C 1
ATOM 1791 O O . GLU B 1 93 ? -8.492 0.992 15.914 1 95.56 93 GLU B O 1
ATOM 1796 N N . CYS B 1 94 ? -8.062 1.441 13.75 1 92.81 94 CYS B N 1
ATOM 1797 C CA . CYS B 1 94 ? -8.844 2.674 13.789 1 92.81 94 CYS B CA 1
ATOM 1798 C C . CYS B 1 94 ? -10.336 2.383 13.664 1 92.81 94 CYS B C 1
ATOM 1800 O O . CYS B 1 94 ? -10.812 2.041 12.578 1 92.81 94 CYS B O 1
ATOM 1802 N N . HIS B 1 95 ? -11.102 2.611 14.758 1 92 95 HIS B N 1
ATOM 1803 C CA . HIS B 1 95 ? -12.516 2.244 14.75 1 92 95 HIS B CA 1
ATOM 1804 C C . HIS B 1 95 ? -13.398 3.449 15.055 1 92 95 HIS B C 1
ATOM 1806 O O . HIS B 1 95 ? -14.625 3.377 14.922 1 92 95 HIS B O 1
ATOM 1812 N N . THR B 1 96 ? -12.82 4.516 15.383 1 94.31 96 THR B N 1
ATOM 1813 C CA . THR B 1 96 ? -13.594 5.68 15.797 1 94.31 96 THR B CA 1
ATOM 1814 C C . THR B 1 96 ? -14.023 6.504 14.586 1 94.31 96 THR B C 1
ATOM 1816 O O . THR B 1 96 ? -15.055 7.168 14.617 1 94.31 96 THR B O 1
ATOM 1819 N N . PHE B 1 97 ? -13.188 6.508 13.539 1 94.44 97 PHE B N 1
ATOM 1820 C CA . PHE B 1 97 ? -13.469 7.137 12.258 1 94.44 97 PHE B CA 1
ATOM 1821 C C . PHE B 1 97 ? -12.852 6.344 11.117 1 94.44 97 PHE B C 1
ATOM 1823 O O . PHE B 1 97 ? -12.07 5.418 11.352 1 94.44 97 PHE B O 1
ATOM 1830 N N . GLN B 1 98 ? -13.336 6.621 9.938 1 95.75 98 GLN B N 1
ATOM 1831 C CA . GLN B 1 98 ? -12.812 5.938 8.766 1 95.75 98 GLN B CA 1
ATOM 1832 C C . GLN B 1 98 ? -12.039 6.898 7.867 1 95.75 98 GLN B C 1
ATOM 1834 O O . GLN B 1 98 ? -12.625 7.543 6.992 1 95.75 98 GLN B O 1
ATOM 1839 N N . PRO B 1 99 ? -10.75 6.848 7.988 1 97.31 99 PRO B N 1
ATOM 1840 C CA . PRO B 1 99 ? -9.961 7.848 7.258 1 97.31 99 PRO B CA 1
ATOM 1841 C C . PRO B 1 99 ? -9.789 7.496 5.781 1 97.31 99 PRO B C 1
ATOM 1843 O O . PRO B 1 99 ? -9.367 8.344 4.988 1 97.31 99 PRO B O 1
ATOM 1846 N N . VAL B 1 100 ? -10.133 6.234 5.457 1 98.31 100 VAL B N 1
ATOM 1847 C CA . VAL B 1 100 ? -9.992 5.746 4.086 1 98.31 100 VAL B CA 1
ATOM 1848 C C . VAL B 1 100 ? -11.219 4.922 3.705 1 98.31 100 VAL B C 1
ATOM 1850 O O . VAL B 1 100 ? -11.68 4.094 4.488 1 98.31 100 VAL B O 1
ATOM 1853 N N . SER B 1 101 ? -11.758 5.18 2.477 1 97.88 101 SER B N 1
ATOM 1854 C CA . SER B 1 101 ? -12.977 4.465 2.096 1 97.88 101 SER B CA 1
ATOM 1855 C C . SER B 1 101 ? -12.812 3.791 0.737 1 97.88 101 SER B C 1
ATOM 1857 O O . SER B 1 101 ? -13.719 3.09 0.277 1 97.88 101 SER B O 1
ATOM 1859 N N . GLN B 1 102 ? -11.648 3.984 0.104 1 97.88 102 GLN B N 1
ATOM 1860 C CA . GLN B 1 102 ? -11.422 3.443 -1.231 1 97.88 102 GLN B CA 1
ATOM 1861 C C . GLN B 1 102 ? -10.227 2.494 -1.242 1 97.88 102 GLN B C 1
ATOM 1863 O O . GLN B 1 102 ? -9.172 2.807 -0.679 1 97.88 102 GLN B O 1
ATOM 1868 N N . LEU B 1 103 ? -10.359 1.386 -1.951 1 98.12 103 LEU B N 1
ATOM 1869 C CA . LEU B 1 103 ? -9.305 0.377 -2.018 1 98.12 103 LEU B CA 1
ATOM 1870 C C . LEU B 1 103 ? -8.055 0.941 -2.678 1 98.12 103 LEU B C 1
ATOM 1872 O O . LEU B 1 103 ? -6.938 0.697 -2.211 1 98.12 103 LEU B O 1
ATOM 1876 N N . GLY B 1 104 ? -8.312 1.673 -3.732 1 97.81 104 GLY B N 1
ATOM 1877 C CA . GLY B 1 104 ? -7.18 2.285 -4.402 1 97.81 104 GLY B CA 1
ATOM 1878 C C . GLY B 1 104 ? -6.391 3.225 -3.508 1 97.81 104 GLY B C 1
ATOM 1879 O O . GLY B 1 104 ? -5.164 3.277 -3.582 1 97.81 104 GLY B O 1
ATOM 1880 N N . HIS B 1 105 ? -7.07 3.971 -2.693 1 98.5 105 HIS B N 1
ATOM 1881 C CA . HIS B 1 105 ? -6.414 4.879 -1.759 1 98.5 105 HIS B CA 1
ATOM 1882 C C . HIS B 1 105 ? -5.621 4.113 -0.708 1 98.5 105 HIS B C 1
ATOM 1884 O O . HIS B 1 105 ? -4.5 4.5 -0.367 1 98.5 105 HIS B O 1
ATOM 1890 N N . ALA B 1 106 ? -6.184 3.037 -0.2 1 98.69 106 ALA B N 1
ATOM 1891 C CA . ALA B 1 106 ? -5.473 2.195 0.758 1 98.69 106 ALA B CA 1
ATOM 1892 C C . ALA B 1 106 ? -4.176 1.656 0.159 1 98.69 106 ALA B C 1
ATOM 1894 O O . ALA B 1 106 ? -3.131 1.677 0.809 1 98.69 106 ALA B O 1
ATOM 1895 N N . ALA B 1 107 ? -4.242 1.174 -1.064 1 98.69 107 ALA B N 1
ATOM 1896 C CA . ALA B 1 107 ? -3.061 0.657 -1.751 1 98.69 107 ALA B CA 1
ATOM 1897 C C . ALA B 1 107 ? -2.016 1.751 -1.941 1 98.69 107 ALA B C 1
ATOM 1899 O O . ALA B 1 107 ? -0.817 1.51 -1.772 1 98.69 107 ALA B O 1
ATOM 1900 N N . TYR B 1 108 ? -2.527 2.898 -2.287 1 98.44 108 TYR B N 1
ATOM 1901 C CA . TYR B 1 108 ? -1.644 4.051 -2.434 1 98.44 108 TYR B CA 1
ATOM 1902 C C . TYR B 1 108 ? -0.914 4.344 -1.128 1 98.44 108 TYR B C 1
ATOM 1904 O O . TYR B 1 108 ? 0.302 4.555 -1.122 1 98.44 108 TYR B O 1
ATOM 1912 N N . LEU B 1 109 ? -1.651 4.391 -0.073 1 98.81 109 LEU B N 1
ATOM 1913 C CA . LEU B 1 109 ? -1.044 4.656 1.226 1 98.81 109 LEU B CA 1
ATOM 1914 C C . LEU B 1 109 ? -0.036 3.57 1.588 1 98.81 109 LEU B C 1
ATOM 1916 O O . LEU B 1 109 ? 1.031 3.865 2.133 1 98.81 109 LEU B O 1
ATOM 1920 N N . GLY B 1 110 ? -0.315 2.322 1.328 1 98.81 110 GLY B N 1
ATOM 1921 C CA . GLY B 1 110 ? 0.653 1.258 1.539 1 98.81 110 GLY B CA 1
ATOM 1922 C C . GLY B 1 110 ? 1.977 1.508 0.842 1 98.81 110 GLY B C 1
ATOM 1923 O O . GLY B 1 110 ? 3.039 1.375 1.451 1 98.81 110 GLY B O 1
ATOM 1924 N N . ARG B 1 111 ? 1.907 1.882 -0.411 1 98.75 111 ARG B N 1
ATOM 1925 C CA . ARG B 1 111 ? 3.121 2.174 -1.166 1 98.75 111 ARG B CA 1
ATOM 1926 C C . ARG B 1 111 ? 3.875 3.352 -0.558 1 98.75 111 ARG B C 1
ATOM 1928 O O . ARG B 1 111 ? 5.094 3.285 -0.37 1 98.75 111 ARG B O 1
ATOM 1935 N N . GLU B 1 112 ? 3.133 4.379 -0.215 1 98.69 112 GLU B N 1
ATOM 1936 C CA . GLU B 1 112 ? 3.766 5.602 0.277 1 98.69 112 GLU B CA 1
ATOM 1937 C C . GLU B 1 112 ? 4.406 5.379 1.646 1 98.69 112 GLU B C 1
ATOM 1939 O O . GLU B 1 112 ? 5.5 5.875 1.912 1 98.69 112 GLU B O 1
ATOM 1944 N N . PHE B 1 113 ? 3.742 4.641 2.498 1 98.81 113 PHE B N 1
ATOM 1945 C CA . PHE B 1 113 ? 4.32 4.344 3.805 1 98.81 113 PHE B CA 1
ATOM 1946 C C . PHE B 1 113 ? 5.613 3.549 3.656 1 98.81 113 PHE B C 1
ATOM 1948 O O . PHE B 1 113 ? 6.582 3.789 4.383 1 98.81 113 PHE B O 1
ATOM 1955 N N . LEU B 1 114 ? 5.645 2.602 2.719 1 98.5 114 LEU B N 1
ATOM 1956 C CA . LEU B 1 114 ? 6.867 1.832 2.512 1 98.5 114 LEU B CA 1
ATOM 1957 C C . LEU B 1 114 ? 7.973 2.711 1.933 1 98.5 114 LEU B C 1
ATOM 1959 O O . LEU B 1 114 ? 9.141 2.58 2.312 1 98.5 114 LEU B O 1
ATOM 1963 N N . ARG B 1 115 ? 7.625 3.639 1.003 1 98.19 115 ARG B N 1
ATOM 1964 C CA . ARG B 1 115 ? 8.609 4.578 0.485 1 98.19 115 ARG B CA 1
ATOM 1965 C C . ARG B 1 115 ? 9.195 5.434 1.606 1 98.19 115 ARG B C 1
ATOM 1967 O O . ARG B 1 115 ? 10.398 5.688 1.638 1 98.19 115 ARG B O 1
ATOM 1974 N N . ALA B 1 116 ? 8.328 5.871 2.469 1 98.38 116 ALA B N 1
ATOM 1975 C CA . ALA B 1 116 ? 8.766 6.668 3.611 1 98.38 116 ALA B CA 1
ATOM 1976 C C . ALA B 1 116 ? 9.695 5.859 4.516 1 98.38 116 ALA B C 1
ATOM 1978 O O . ALA B 1 116 ? 10.727 6.363 4.961 1 98.38 116 ALA B O 1
ATOM 1979 N N . GLU B 1 117 ? 9.32 4.641 4.789 1 98.12 117 GLU B N 1
ATOM 1980 C CA . GLU B 1 117 ? 10.141 3.752 5.605 1 98.12 117 GLU B CA 1
ATOM 1981 C C . GLU B 1 117 ? 11.516 3.551 4.988 1 98.12 117 GLU B C 1
ATOM 1983 O O . GLU B 1 117 ? 12.531 3.625 5.688 1 98.12 117 GLU B O 1
ATOM 1988 N N . MET B 1 118 ? 11.562 3.369 3.715 1 96.19 118 MET B N 1
ATOM 1989 C CA . MET B 1 118 ? 12.82 3.16 3.014 1 96.19 118 MET B CA 1
ATOM 1990 C C . MET B 1 118 ? 13.703 4.402 3.098 1 96.19 118 MET B C 1
ATOM 1992 O O . MET B 1 118 ? 14.922 4.293 3.266 1 96.19 118 MET B O 1
ATOM 1996 N N . ALA B 1 119 ? 13.109 5.496 2.938 1 96.38 119 ALA B N 1
ATOM 1997 C CA . ALA B 1 119 ? 13.859 6.746 3.047 1 96.38 119 ALA B CA 1
ATOM 1998 C C . ALA B 1 119 ? 14.5 6.887 4.426 1 96.38 119 ALA B C 1
ATOM 2000 O O . ALA B 1 119 ? 15.648 7.312 4.543 1 96.38 119 ALA B O 1
ATOM 2001 N N . LEU B 1 120 ? 13.797 6.512 5.492 1 95.06 120 LEU B N 1
ATOM 2002 C CA . LEU B 1 120 ? 14.312 6.555 6.855 1 95.06 120 LEU B CA 1
ATOM 2003 C C . LEU B 1 120 ? 15.523 5.641 7.012 1 95.06 120 LEU B C 1
ATOM 2005 O O . LEU B 1 120 ? 16.547 6.051 7.555 1 95.06 120 LEU B O 1
ATOM 2009 N N . VAL B 1 121 ? 15.398 4.473 6.465 1 93.69 121 VAL B N 1
ATOM 2010 C CA . VAL B 1 121 ? 16.422 3.449 6.617 1 93.69 121 VAL B CA 1
ATOM 2011 C C . VAL B 1 121 ? 17.672 3.846 5.828 1 93.69 121 VAL B C 1
ATOM 2013 O O . VAL B 1 121 ? 18.797 3.67 6.301 1 93.69 121 VAL B O 1
ATOM 2016 N N . GLN B 1 122 ? 17.438 4.441 4.664 1 93.19 122 GLN B N 1
ATOM 2017 C CA . GLN B 1 122 ? 18.547 4.754 3.762 1 93.19 122 GLN B CA 1
ATOM 2018 C C . GLN B 1 122 ? 19.125 6.137 4.055 1 93.19 122 GLN B C 1
ATOM 2020 O O . GLN B 1 122 ? 20.188 6.488 3.549 1 93.19 122 GLN B O 1
ATOM 2025 N N . GLY B 1 123 ? 18.469 6.887 4.832 1 93.12 123 GLY B N 1
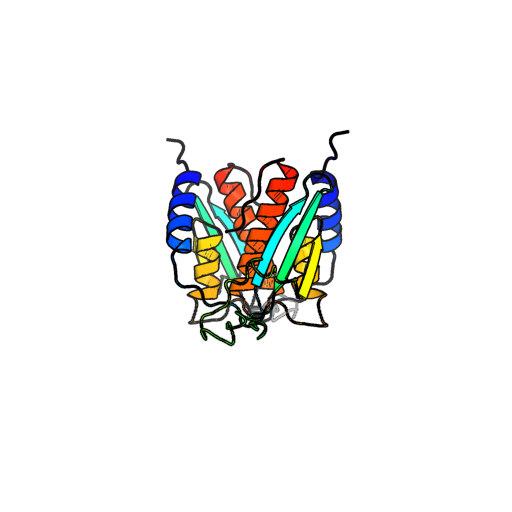ATOM 2026 C CA . GLY B 1 123 ? 18.922 8.234 5.125 1 93.12 123 GLY B CA 1
ATOM 2027 C C . GLY B 1 123 ? 18.766 9.18 3.949 1 93.12 123 GLY B C 1
ATOM 2028 O O . GLY B 1 123 ? 19.656 10.016 3.697 1 93.12 123 GLY B O 1
ATOM 2029 N N . THR B 1 124 ? 17.672 8.961 3.17 1 95.19 124 THR B N 1
ATOM 2030 C CA . THR B 1 124 ? 17.406 9.805 2.012 1 95.19 124 THR B CA 1
ATOM 2031 C C . THR B 1 124 ? 16.141 10.625 2.217 1 95.19 124 THR B C 1
ATOM 2033 O O . THR B 1 124 ? 15.375 10.375 3.16 1 95.19 124 THR B O 1
ATOM 2036 N N . ALA B 1 125 ? 15.914 11.617 1.372 1 96.12 125 ALA B N 1
ATOM 2037 C CA . ALA B 1 125 ? 14.711 12.445 1.447 1 96.12 125 ALA B CA 1
ATOM 2038 C C . ALA B 1 125 ? 13.484 11.68 0.977 1 96.12 125 ALA B C 1
ATOM 2040 O O . ALA B 1 125 ? 13.586 10.781 0.13 1 96.12 125 ALA B O 1
ATOM 2041 N N . TYR B 1 126 ? 12.453 12.055 1.593 1 97.69 126 TYR B N 1
ATOM 2042 C CA . TYR B 1 126 ? 11.156 11.523 1.173 1 97.69 126 TYR B CA 1
ATOM 2043 C C . TYR B 1 126 ? 10.273 12.625 0.608 1 97.69 126 TYR B C 1
ATOM 2045 O O . TYR B 1 126 ? 10.133 13.688 1.212 1 97.69 126 TYR B O 1
ATOM 2053 N N . THR B 1 127 ? 9.672 12.32 -0.631 1 95.81 127 THR B N 1
ATOM 2054 C CA . THR B 1 127 ? 8.664 13.18 -1.245 1 95.81 127 THR B CA 1
ATOM 2055 C C . THR B 1 127 ? 7.418 12.383 -1.607 1 95.81 127 THR B C 1
ATOM 2057 O O . THR B 1 127 ? 7.496 11.398 -2.348 1 95.81 127 THR B O 1
ATOM 2060 N N . GLN B 1 128 ? 6.336 12.859 -1.084 1 95.94 128 GLN B N 1
ATOM 2061 C CA . GLN B 1 128 ? 5.074 12.172 -1.34 1 95.94 128 GLN B CA 1
ATOM 2062 C C . GLN B 1 128 ? 4.641 12.336 -2.793 1 95.94 128 GLN B C 1
ATOM 2064 O O . GLN B 1 128 ? 4.75 13.43 -3.357 1 95.94 128 GLN B O 1
ATOM 2069 N N . ASP B 1 129 ? 4.121 11.188 -3.387 1 89.69 129 ASP B N 1
ATOM 2070 C CA . ASP B 1 129 ? 3.65 11.203 -4.77 1 89.69 129 ASP B CA 1
ATOM 2071 C C . ASP B 1 129 ? 2.283 11.875 -4.875 1 89.69 129 ASP B C 1
ATOM 2073 O O . ASP B 1 129 ? 1.411 11.656 -4.031 1 89.69 129 ASP B O 1
#

Organism: NCBI:txid1188229

Foldseek 3Di:
DPPPVVVVVVVVVVVVVPDDDDDFQLFDWDWAADLVVQKIKIFTAHPPPPPVPFDQDPVPRHRPPPVDPPPDHGPDMDMDNALVVRLCCQPPVDDPGHRGDDPVRSVLSSVQRHQNNVCSVVVHGHDRD/DPPPVVVVVVVVVVVVVPDDDDDFQLFDWDWAADLVVQKIKIFTAHPPDPPVPQDQDPVPRHRPPPVPPPPDHGPDMDMDNALVVRLCCQPPVDDPGHRGDDPVRSVLSSVQRHQNNVCSVVVHGHDRD

Radius of gyration: 22.45 Å; Cα contacts (8 Å, |Δi|>4): 381; chains: 2; bounding box: 43×96×39 Å

Secondary structure (DSSP, 8-state):
----HHHHHHHHHHHHTTS--PPPTT-EEEEEEETTTTEEEEEEE-S---TT---B-TTT-SB---SS---PPPSEEEEESSHHHHHHIIIII--S--S---HHHHHHHHHHHHHHHHHHHHT------/----HHHHHHHHHHHHTTS--PPPTT-EEEEEEETTTTEEEEEEE-S---TT---B-TTT-SB---SS---PPPSEEEEESSHHHHHHIIIII--S--S---HHHHHHHHHHHHHHHHHHHHT------

pLDDT: mean 87.37, std 16.07, range [42.56, 98.81]